Protein AF-A0A7S4ER60-F1 (afdb_monomer)

Mean predicted aligned error: 16.84 Å

Organism: Chrysotila carterae (NCBI:txid13221)

Radius of gyration: 28.8 Å; Cα contacts (8 Å, |Δi|>4): 332; chains: 1; bounding box: 56×39×80 Å

Structure (mmCIF, N/CA/C/O backbone):
data_AF-A0A7S4ER60-F1
#
_entry.id   AF-A0A7S4ER60-F1
#
loop_
_atom_site.group_PDB
_atom_site.id
_atom_site.type_symbol
_atom_site.label_atom_id
_atom_site.label_alt_id
_atom_site.label_comp_id
_atom_site.label_asym_id
_atom_site.label_entity_id
_atom_site.label_seq_id
_atom_site.pdbx_PDB_ins_code
_atom_site.Cartn_x
_atom_site.Cartn_y
_atom_site.Cartn_z
_atom_site.occupancy
_atom_site.B_iso_or_equiv
_atom_site.auth_seq_id
_atom_site.auth_comp_id
_atom_site.auth_asym_id
_atom_site.auth_atom_id
_atom_site.pdbx_PDB_model_num
ATOM 1 N N . GLY A 1 1 ? -13.754 -20.099 -3.194 1.00 46.59 1 GLY A N 1
ATOM 2 C CA . GLY A 1 1 ? -13.090 -18.801 -3.415 1.00 46.59 1 GLY A CA 1
ATOM 3 C C . GLY A 1 1 ? -12.377 -18.837 -4.746 1.00 46.59 1 GLY A C 1
ATOM 4 O O . GLY A 1 1 ? -11.818 -19.873 -5.081 1.00 46.59 1 GLY A O 1
ATOM 5 N N . SER A 1 2 ? -12.439 -17.761 -5.523 1.00 65.38 2 SER A N 1
ATOM 6 C CA . SER A 1 2 ? -11.688 -17.634 -6.775 1.00 65.38 2 SER A CA 1
ATOM 7 C C . SER A 1 2 ? -10.196 -17.469 -6.481 1.00 65.38 2 SER A C 1
ATOM 9 O O . SER A 1 2 ? -9.811 -16.595 -5.708 1.00 65.38 2 SER A O 1
ATOM 11 N N . THR A 1 3 ? -9.353 -18.302 -7.087 1.00 85.19 3 THR A N 1
ATOM 12 C CA . THR A 1 3 ? -7.891 -18.206 -6.970 1.00 85.19 3 THR A CA 1
ATOM 13 C C . THR A 1 3 ? -7.343 -17.310 -8.077 1.00 85.19 3 THR A C 1
ATOM 15 O O . THR A 1 3 ? -7.563 -17.594 -9.254 1.00 85.19 3 THR A O 1
ATOM 18 N N . LEU A 1 4 ? -6.600 -16.261 -7.714 1.00 82.06 4 LEU A N 1
ATOM 19 C CA . LEU A 1 4 ? -5.825 -15.465 -8.668 1.00 82.06 4 LEU A CA 1
ATOM 20 C C . LEU A 1 4 ? -4.500 -16.171 -8.972 1.00 82.06 4 LEU A C 1
ATOM 22 O O . LEU A 1 4 ? -3.842 -16.681 -8.066 1.00 82.06 4 LEU A O 1
ATOM 26 N N . LYS A 1 5 ? -4.113 -16.208 -10.248 1.00 84.62 5 LYS A N 1
ATOM 27 C CA . LYS A 1 5 ? -2.852 -16.797 -10.712 1.00 84.62 5 LYS A CA 1
ATOM 28 C C . LYS A 1 5 ? -2.143 -15.799 -11.618 1.00 84.62 5 LYS A C 1
ATOM 30 O O . LYS A 1 5 ? -2.772 -15.253 -12.521 1.00 84.62 5 LYS A O 1
ATOM 35 N N . LEU A 1 6 ? -0.850 -15.587 -11.385 1.00 84.69 6 LEU A N 1
ATOM 36 C CA . LEU A 1 6 ? 0.006 -14.860 -12.318 1.00 84.69 6 LEU A CA 1
ATOM 37 C C . LEU A 1 6 ? 0.320 -15.767 -13.515 1.00 84.69 6 LEU A C 1
ATOM 39 O O . LEU A 1 6 ? 0.552 -16.965 -13.340 1.00 84.69 6 LEU A O 1
ATOM 43 N N . VAL A 1 7 ? 0.294 -15.205 -14.719 1.00 90.81 7 VAL A N 1
ATOM 44 C CA . VAL A 1 7 ? 0.511 -15.910 -15.990 1.00 90.81 7 VAL A CA 1
ATOM 45 C C . VAL A 1 7 ? 1.483 -15.116 -16.864 1.00 90.81 7 VAL A C 1
ATOM 47 O O . VAL A 1 7 ? 1.888 -14.023 -16.484 1.00 90.81 7 VAL A O 1
ATOM 50 N N . ASP A 1 8 ? 1.824 -15.666 -18.032 1.00 87.44 8 ASP A N 1
ATOM 51 C CA . ASP A 1 8 ? 2.688 -15.033 -19.039 1.00 87.44 8 ASP A CA 1
ATOM 52 C C . ASP A 1 8 ? 4.123 -14.743 -18.559 1.00 87.44 8 ASP A C 1
ATOM 54 O O . ASP A 1 8 ? 4.594 -13.613 -18.470 1.00 87.44 8 ASP A O 1
ATOM 58 N N . PHE A 1 9 ? 4.856 -15.816 -18.258 1.00 90.69 9 PHE A N 1
ATOM 59 C CA . PHE A 1 9 ? 6.263 -15.751 -17.846 1.00 90.69 9 PHE A CA 1
ATOM 60 C C . PHE A 1 9 ? 7.244 -15.701 -19.034 1.00 90.69 9 PHE A C 1
ATOM 62 O O . PHE A 1 9 ? 8.437 -15.935 -18.846 1.00 90.69 9 PHE A O 1
ATOM 69 N N . GLY A 1 10 ? 6.777 -15.415 -20.258 1.00 90.94 10 GLY A N 1
ATOM 70 C CA . GLY A 1 10 ? 7.600 -15.462 -21.476 1.00 90.94 10 GLY A CA 1
ATOM 71 C C . GLY A 1 10 ? 8.769 -14.471 -21.485 1.00 90.94 10 GLY A C 1
ATOM 72 O O . GLY A 1 10 ? 9.786 -14.718 -22.130 1.00 90.94 10 GLY A O 1
ATOM 73 N N . SER A 1 11 ? 8.654 -13.377 -20.729 1.00 89.75 11 SER A N 1
ATOM 74 C CA . SER A 1 11 ? 9.700 -12.364 -20.559 1.00 89.75 11 SER A CA 1
ATOM 75 C C . SER A 1 11 ? 10.411 -12.417 -19.204 1.00 89.75 11 SER A C 1
ATOM 77 O O . SER A 1 11 ? 11.196 -11.517 -18.902 1.00 89.75 11 SER A O 1
ATOM 79 N N . ALA A 1 12 ? 10.141 -13.428 -18.373 1.00 91.44 12 ALA A N 1
ATOM 80 C CA . ALA A 1 12 ? 10.723 -13.521 -17.040 1.00 91.44 12 ALA A CA 1
ATOM 81 C C . ALA A 1 12 ? 12.251 -13.677 -17.105 1.00 91.44 12 ALA A C 1
ATOM 83 O O . ALA A 1 12 ? 12.792 -14.400 -17.942 1.00 91.44 12 ALA A O 1
ATOM 84 N N . GLN A 1 13 ? 12.951 -13.008 -16.192 1.00 93.31 13 GLN A N 1
ATOM 85 C CA . GLN A 1 13 ? 14.409 -13.044 -16.090 1.00 93.31 13 GLN A CA 1
ATOM 86 C C . GLN A 1 13 ? 14.833 -13.378 -14.660 1.00 93.31 13 GLN A C 1
ATOM 88 O O . GLN A 1 13 ? 14.114 -13.108 -13.698 1.00 93.31 13 GLN A O 1
ATOM 93 N N . ARG A 1 14 ? 16.028 -13.958 -14.504 1.00 94.38 14 ARG A N 1
ATOM 94 C CA . ARG A 1 14 ? 16.617 -14.178 -13.175 1.00 94.38 14 ARG A CA 1
ATOM 95 C C . ARG A 1 14 ? 17.064 -12.846 -12.573 1.00 94.38 14 ARG A C 1
ATOM 97 O O . ARG A 1 14 ? 17.669 -12.028 -13.256 1.00 94.38 14 ARG A O 1
ATOM 104 N N . VAL A 1 15 ? 16.831 -12.648 -11.279 1.00 94.56 15 VAL A N 1
ATOM 105 C CA . VAL A 1 15 ? 17.356 -11.478 -10.557 1.00 94.56 15 VAL A CA 1
ATOM 106 C C . VAL A 1 15 ? 18.887 -11.448 -10.646 1.00 94.56 15 VAL A C 1
ATOM 108 O O . VAL A 1 15 ? 19.539 -12.487 -10.547 1.00 94.56 15 VAL A O 1
ATOM 111 N N . GLY A 1 16 ? 19.454 -10.257 -10.841 1.00 94.19 16 GLY A N 1
ATOM 112 C CA . GLY A 1 16 ? 20.898 -10.029 -10.915 1.00 94.19 16 GLY A CA 1
ATOM 113 C C . GLY A 1 16 ? 21.518 -10.223 -12.300 1.00 94.19 16 GLY A C 1
ATOM 114 O O . GLY A 1 16 ? 22.665 -9.829 -12.493 1.00 94.19 16 GLY A O 1
ATOM 115 N N . VAL A 1 17 ? 20.789 -10.772 -13.279 1.00 95.00 17 VAL A N 1
ATOM 116 C CA . VAL A 1 17 ? 21.293 -10.858 -14.659 1.00 95.00 17 VAL A CA 1
ATOM 117 C C . VAL A 1 17 ? 21.147 -9.519 -15.369 1.00 95.00 17 VAL A C 1
ATOM 119 O O . VAL A 1 17 ? 20.216 -8.761 -15.096 1.00 95.00 17 VAL A O 1
ATOM 122 N N . THR A 1 18 ? 22.045 -9.235 -16.304 1.00 93.88 18 THR A N 1
ATOM 123 C CA . THR A 1 18 ? 21.949 -8.048 -17.155 1.00 93.88 18 THR A CA 1
ATOM 124 C C . THR A 1 18 ? 21.165 -8.400 -18.416 1.00 93.88 18 THR A C 1
ATOM 126 O O . THR A 1 18 ? 21.570 -9.292 -19.157 1.00 93.88 18 THR A O 1
ATOM 129 N N . ALA A 1 19 ? 20.047 -7.721 -18.670 1.00 90.31 19 ALA A N 1
ATOM 130 C CA . ALA A 1 19 ? 19.207 -7.964 -19.845 1.00 90.31 19 ALA A CA 1
ATOM 131 C C . ALA A 1 19 ? 18.472 -6.688 -20.288 1.00 90.31 19 ALA A C 1
ATOM 133 O O . ALA A 1 19 ? 18.455 -5.687 -19.569 1.00 90.31 19 ALA A O 1
ATOM 134 N N . THR A 1 20 ? 17.845 -6.733 -21.464 1.00 87.00 20 THR A N 1
ATOM 135 C CA . THR A 1 20 ? 16.911 -5.698 -21.928 1.00 87.00 20 THR A CA 1
ATOM 136 C C . THR A 1 20 ? 15.486 -6.177 -21.647 1.00 87.00 20 THR A C 1
ATOM 138 O O . THR A 1 20 ? 15.004 -7.075 -22.337 1.00 87.00 20 THR A O 1
ATOM 141 N N . PRO A 1 21 ? 14.812 -5.647 -20.614 1.00 85.00 21 PRO A N 1
ATOM 142 C CA . PRO A 1 21 ? 13.526 -6.172 -20.180 1.00 85.00 21 PRO A CA 1
ATOM 143 C C . PRO A 1 21 ? 12.420 -5.798 -21.172 1.00 85.00 21 PRO A C 1
ATOM 145 O O . PRO A 1 21 ? 12.233 -4.624 -21.520 1.00 85.00 21 PRO A O 1
ATOM 148 N N . ALA A 1 22 ? 11.647 -6.799 -21.593 1.00 87.62 22 ALA A N 1
ATOM 149 C CA . ALA A 1 22 ? 10.373 -6.545 -22.250 1.00 87.62 22 ALA A CA 1
ATOM 150 C C . ALA A 1 22 ? 9.430 -5.857 -21.256 1.00 87.62 22 ALA A C 1
ATOM 152 O O . ALA A 1 22 ? 9.418 -6.179 -20.068 1.00 87.62 22 ALA A O 1
ATOM 153 N N . HIS A 1 23 ? 8.661 -4.883 -21.731 1.00 91.12 23 HIS A N 1
ATOM 154 C CA . HIS A 1 23 ? 7.777 -4.104 -20.878 1.00 91.12 23 HIS A CA 1
ATOM 155 C C . HIS A 1 23 ? 6.618 -3.528 -21.686 1.00 91.12 23 HIS A C 1
ATOM 157 O O . HIS A 1 23 ? 6.732 -3.257 -22.880 1.00 91.12 23 HIS A O 1
ATOM 163 N N . THR A 1 24 ? 5.511 -3.275 -20.996 1.00 92.50 24 THR A N 1
ATOM 164 C CA . THR A 1 24 ? 4.439 -2.421 -21.508 1.00 92.50 24 THR A CA 1
ATOM 165 C C . THR A 1 24 ? 4.681 -1.003 -21.010 1.00 92.50 24 THR A C 1
ATOM 167 O O . THR A 1 24 ? 4.890 -0.802 -19.814 1.00 92.50 24 THR A O 1
ATOM 170 N N . ARG A 1 25 ? 4.641 -0.010 -21.909 1.00 94.44 25 ARG A N 1
ATOM 171 C CA . ARG A 1 25 ? 5.049 1.377 -21.617 1.00 94.44 25 ARG A CA 1
ATOM 172 C C . ARG A 1 25 ? 4.423 1.943 -20.341 1.00 94.44 25 ARG A C 1
ATOM 174 O O . ARG A 1 25 ? 5.153 2.397 -19.471 1.00 94.44 25 ARG A O 1
ATOM 181 N N . ARG A 1 26 ? 3.099 1.846 -20.184 1.00 94.62 26 ARG A N 1
ATOM 182 C CA . ARG A 1 26 ? 2.377 2.408 -19.026 1.00 94.62 26 ARG A CA 1
ATOM 183 C C . ARG A 1 26 ? 2.703 1.750 -17.678 1.00 94.62 26 ARG A C 1
ATOM 185 O O . ARG A 1 26 ? 2.346 2.303 -16.648 1.00 94.62 26 ARG A O 1
ATOM 192 N N . TYR A 1 27 ? 3.375 0.597 -17.681 1.00 95.31 27 TYR A N 1
ATOM 193 C CA . TYR A 1 27 ? 3.840 -0.100 -16.477 1.00 95.31 27 TYR A CA 1
ATOM 194 C C . TYR A 1 27 ? 5.370 -0.097 -16.345 1.00 95.31 27 TYR A C 1
ATOM 196 O O . TYR A 1 27 ? 5.916 -0.725 -15.441 1.00 95.31 27 TYR A O 1
ATOM 204 N N . CYS A 1 28 ? 6.072 0.601 -17.243 1.00 94.94 28 CYS A N 1
ATOM 205 C CA . CYS A 1 28 ? 7.525 0.699 -17.233 1.00 94.94 28 CYS A CA 1
ATOM 206 C C . CYS A 1 28 ? 8.002 1.397 -15.951 1.00 94.94 28 CYS A C 1
ATOM 208 O O . CYS A 1 28 ? 7.458 2.451 -15.612 1.00 94.94 28 CYS A O 1
ATOM 210 N N . PRO A 1 29 ? 9.013 0.865 -15.244 1.00 94.75 29 PRO A N 1
ATOM 211 C CA . PRO A 1 29 ? 9.576 1.544 -14.089 1.00 94.75 29 PRO A CA 1
ATOM 212 C C . PRO A 1 29 ? 10.460 2.740 -14.496 1.00 94.75 29 PRO A C 1
ATOM 214 O O . PRO A 1 29 ? 11.034 2.725 -15.593 1.00 94.75 29 PRO A O 1
ATOM 217 N N . PRO A 1 30 ? 10.600 3.771 -13.639 1.00 94.38 30 PRO A N 1
ATOM 218 C CA . PRO A 1 30 ? 11.310 5.012 -13.956 1.00 94.38 30 PRO A CA 1
ATOM 219 C C . PRO A 1 30 ? 12.768 4.806 -14.355 1.00 94.38 30 PRO A C 1
ATOM 221 O O . PRO A 1 30 ? 13.243 5.437 -15.292 1.00 94.38 30 PRO A O 1
ATOM 224 N N . GLU A 1 31 ? 13.468 3.883 -13.697 1.00 93.25 31 GLU A N 1
ATOM 225 C CA . GLU A 1 31 ? 14.868 3.563 -13.978 1.00 93.25 31 GLU A CA 1
ATOM 226 C C . GLU A 1 31 ? 15.087 2.983 -15.385 1.00 93.25 31 GLU A C 1
ATOM 228 O O . GLU A 1 31 ? 16.136 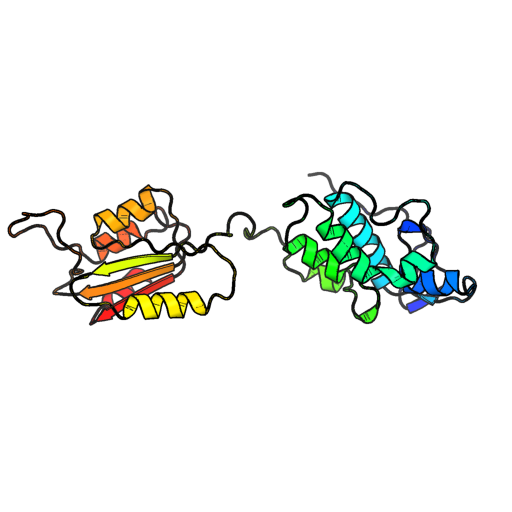3.202 -15.993 1.00 93.25 31 GLU A O 1
ATOM 233 N N . LEU A 1 32 ? 14.092 2.277 -15.930 1.00 93.44 32 LEU A N 1
ATOM 234 C CA . LEU A 1 32 ? 14.109 1.786 -17.307 1.00 93.44 32 LEU A CA 1
ATOM 235 C C . LEU A 1 32 ? 13.649 2.878 -18.277 1.00 93.44 32 LEU A C 1
ATOM 237 O O . LEU A 1 32 ? 14.260 3.069 -19.327 1.00 93.44 32 LEU A O 1
ATOM 241 N N . ALA A 1 33 ? 12.606 3.621 -17.904 1.00 93.88 33 ALA A N 1
ATOM 242 C CA . ALA A 1 33 ? 12.066 4.707 -18.709 1.00 93.88 33 ALA A CA 1
ATOM 243 C C . ALA A 1 33 ? 13.113 5.802 -18.965 1.00 93.88 33 ALA A C 1
ATOM 245 O O . ALA A 1 33 ? 13.253 6.250 -20.101 1.00 93.88 33 ALA A O 1
ATOM 246 N N . ALA A 1 34 ? 13.907 6.161 -17.951 1.00 92.38 34 ALA A N 1
ATOM 247 C CA . ALA A 1 34 ? 15.006 7.117 -18.068 1.00 92.38 34 ALA A CA 1
ATOM 248 C C . ALA A 1 34 ? 16.026 6.679 -19.129 1.00 92.38 34 ALA A C 1
ATOM 250 O O . ALA A 1 34 ? 16.344 7.442 -20.038 1.00 92.38 34 ALA A O 1
ATOM 251 N N . ARG A 1 35 ? 16.461 5.412 -19.092 1.00 90.94 35 ARG A N 1
ATOM 252 C CA . ARG A 1 35 ? 17.396 4.866 -20.090 1.00 90.94 35 ARG A CA 1
ATOM 253 C C . ARG A 1 35 ? 16.820 4.893 -21.499 1.00 90.94 35 ARG A C 1
ATOM 255 O O . ARG A 1 35 ? 17.523 5.238 -22.445 1.00 90.94 35 ARG A O 1
ATOM 262 N N . ILE A 1 36 ? 15.548 4.533 -21.657 1.00 91.44 36 ILE A N 1
ATOM 263 C CA . ILE A 1 36 ? 14.889 4.552 -22.967 1.00 91.44 36 ILE A CA 1
ATOM 264 C C . ILE A 1 36 ? 14.777 5.990 -23.487 1.00 91.44 36 ILE A C 1
ATOM 266 O O . ILE A 1 36 ? 15.111 6.239 -24.646 1.00 91.44 36 ILE A O 1
ATOM 270 N N . ALA A 1 37 ? 14.371 6.935 -22.636 1.00 89.62 37 ALA A N 1
ATOM 271 C CA . ALA A 1 37 ? 14.263 8.350 -22.985 1.00 89.62 37 ALA A CA 1
ATOM 272 C C . ALA A 1 37 ? 15.621 8.952 -23.395 1.00 89.62 37 ALA A C 1
ATOM 274 O O . ALA A 1 37 ? 15.700 9.701 -24.366 1.00 89.62 37 ALA A O 1
ATOM 275 N N . GLU A 1 38 ? 16.706 8.545 -22.732 1.00 90.00 38 GLU A N 1
ATOM 276 C CA . GLU A 1 38 ? 18.088 8.912 -23.071 1.00 90.00 38 GLU A CA 1
ATOM 277 C C . GLU A 1 38 ? 18.639 8.190 -24.318 1.00 90.00 38 GLU A C 1
ATOM 279 O O . GLU A 1 38 ? 19.821 8.317 -24.638 1.00 90.00 38 GLU A O 1
ATOM 284 N N . ARG A 1 39 ? 17.804 7.428 -25.043 1.00 82.81 39 ARG A N 1
ATOM 285 C CA . ARG A 1 39 ? 18.181 6.597 -26.205 1.00 82.81 39 ARG A CA 1
ATOM 286 C C . ARG A 1 39 ? 19.220 5.515 -25.889 1.00 82.81 39 ARG A C 1
ATOM 288 O O . ARG A 1 39 ? 19.872 4.990 -26.789 1.00 82.81 39 ARG A O 1
ATOM 295 N N . ARG A 1 40 ? 19.311 5.112 -24.622 1.00 78.94 40 ARG A N 1
ATOM 296 C CA . ARG A 1 40 ? 20.122 3.992 -24.118 1.00 78.94 40 ARG A CA 1
ATOM 297 C C . ARG A 1 40 ? 19.299 2.709 -23.986 1.00 78.94 40 ARG A C 1
ATOM 299 O O . ARG A 1 40 ? 19.608 1.843 -23.178 1.00 78.94 40 ARG A O 1
ATOM 306 N N . SER A 1 41 ? 18.241 2.560 -24.786 1.00 72.31 41 SER A N 1
ATOM 307 C CA . SER A 1 41 ? 17.336 1.398 -24.752 1.00 72.31 41 SER A CA 1
ATOM 308 C C . SER A 1 41 ? 18.025 0.062 -25.060 1.00 72.31 41 SER A C 1
ATOM 310 O O . SER A 1 41 ? 17.519 -0.991 -24.682 1.00 72.31 41 SER A O 1
ATOM 312 N N . HIS A 1 42 ? 19.175 0.102 -25.735 1.00 73.31 42 HIS A N 1
ATOM 313 C CA . HIS A 1 42 ? 19.994 -1.068 -26.048 1.00 73.31 42 HIS A CA 1
ATOM 314 C C . HIS A 1 42 ? 20.957 -1.445 -24.914 1.00 73.31 42 HIS A C 1
ATOM 316 O O . HIS A 1 42 ? 21.537 -2.527 -24.957 1.00 73.31 42 HIS A O 1
ATOM 322 N N . GLU A 1 43 ? 21.149 -0.576 -23.915 1.00 81.88 43 GLU A N 1
ATOM 323 C CA . GLU A 1 43 ? 22.045 -0.852 -22.798 1.00 81.88 43 GLU A CA 1
ATOM 324 C C . GLU A 1 43 ? 21.354 -1.768 -21.785 1.00 81.88 43 GLU A C 1
ATOM 326 O O . GLU A 1 43 ? 20.370 -1.365 -21.148 1.00 81.88 43 GLU A O 1
ATOM 331 N N . PRO A 1 44 ? 21.867 -2.991 -21.590 1.00 83.19 44 PRO A N 1
ATOM 332 C CA . PRO A 1 44 ? 21.236 -3.933 -20.691 1.00 83.19 44 PRO A CA 1
ATOM 333 C C . PRO A 1 44 ? 21.309 -3.406 -19.244 1.00 83.19 44 PRO A C 1
ATOM 335 O O . PRO A 1 44 ? 22.264 -2.741 -18.824 1.00 83.19 44 PRO A O 1
ATOM 338 N N . ILE A 1 45 ? 20.255 -3.662 -18.472 1.00 90.88 45 ILE A N 1
ATOM 339 C CA . ILE A 1 45 ? 20.128 -3.268 -17.064 1.00 90.88 45 ILE A CA 1
ATOM 340 C C . ILE A 1 45 ? 20.159 -4.514 -16.186 1.00 90.88 45 ILE A C 1
ATOM 342 O O . ILE A 1 45 ? 19.737 -5.590 -16.604 1.00 90.88 45 ILE A O 1
ATOM 346 N N . VAL A 1 46 ? 20.680 -4.378 -14.969 1.00 94.31 46 VAL A N 1
ATOM 347 C CA . VAL A 1 46 ? 20.633 -5.456 -13.979 1.00 94.31 46 VAL A CA 1
ATOM 348 C C . VAL A 1 46 ? 19.183 -5.642 -13.542 1.00 94.31 46 VAL A C 1
ATOM 350 O O . VAL A 1 46 ? 18.551 -4.693 -13.081 1.00 94.31 46 VAL A O 1
ATOM 353 N N . MET A 1 47 ? 18.660 -6.856 -13.688 1.00 93.81 47 MET A N 1
ATOM 354 C CA . MET A 1 47 ? 17.302 -7.215 -13.287 1.00 93.81 47 MET A CA 1
ATOM 355 C C . MET A 1 47 ? 17.166 -7.165 -11.765 1.00 93.81 47 MET A C 1
ATOM 357 O O . MET A 1 47 ? 17.944 -7.797 -11.043 1.00 93.81 47 MET A O 1
ATOM 361 N N . ARG A 1 48 ? 16.160 -6.439 -11.268 1.00 94.31 48 ARG A N 1
ATOM 362 C CA . ARG A 1 48 ? 15.888 -6.280 -9.833 1.00 94.31 48 ARG A CA 1
ATOM 363 C C . ARG A 1 48 ? 14.407 -6.545 -9.543 1.00 94.31 48 ARG A C 1
ATOM 365 O O . ARG A 1 48 ? 13.572 -6.150 -10.355 1.00 94.31 48 ARG A O 1
ATOM 372 N N . PRO A 1 49 ? 14.050 -7.122 -8.381 1.00 94.56 49 PRO A N 1
ATOM 373 C CA . PRO A 1 49 ? 12.649 -7.378 -8.023 1.00 94.56 49 PRO A CA 1
ATOM 374 C C . PRO A 1 49 ? 11.798 -6.099 -7.951 1.00 94.56 49 PRO A C 1
ATOM 376 O O . PRO A 1 49 ? 10.579 -6.144 -8.077 1.00 94.56 49 PRO A O 1
ATOM 379 N N . GLN A 1 50 ? 12.428 -4.935 -7.776 1.00 95.50 50 GLN A N 1
ATOM 380 C CA . GLN A 1 50 ? 11.741 -3.649 -7.720 1.00 95.50 50 GLN A CA 1
ATOM 381 C C . GLN A 1 50 ? 11.063 -3.249 -9.039 1.00 95.50 50 GLN A C 1
ATOM 383 O O . GLN A 1 50 ? 10.151 -2.420 -9.001 1.00 95.50 50 GLN A O 1
ATOM 388 N N . PHE A 1 51 ? 11.450 -3.831 -10.179 1.00 94.56 51 PHE A N 1
ATOM 389 C CA . PHE A 1 51 ? 10.741 -3.639 -11.450 1.00 94.56 51 PHE A CA 1
ATOM 390 C C . PHE A 1 51 ? 9.294 -4.132 -11.329 1.00 94.56 51 PHE A C 1
ATOM 392 O O . PHE A 1 51 ? 8.355 -3.397 -11.637 1.00 94.56 51 PHE A O 1
ATOM 399 N N . ASP A 1 52 ? 9.118 -5.335 -10.782 1.00 94.44 52 ASP A N 1
ATOM 400 C CA . ASP A 1 52 ? 7.805 -5.954 -10.611 1.00 94.44 52 ASP A CA 1
ATOM 401 C C . ASP A 1 52 ? 6.988 -5.242 -9.532 1.00 94.44 52 ASP A C 1
ATOM 403 O O . ASP A 1 52 ? 5.796 -5.003 -9.721 1.00 94.44 52 ASP A O 1
ATOM 407 N N . SER A 1 53 ? 7.620 -4.816 -8.429 1.00 95.06 53 SER A N 1
ATOM 408 C CA . SER A 1 53 ? 6.942 -4.023 -7.392 1.00 95.06 53 SER A CA 1
ATOM 409 C C . SER A 1 53 ? 6.333 -2.735 -7.942 1.00 95.06 53 SER A C 1
ATOM 411 O O . SER A 1 53 ? 5.245 -2.342 -7.525 1.00 95.06 53 SER A O 1
ATOM 413 N N . TRP A 1 54 ? 7.020 -2.074 -8.876 1.00 95.69 54 TRP A N 1
ATOM 414 C CA . TRP A 1 54 ? 6.500 -0.877 -9.527 1.00 95.69 54 TRP A CA 1
ATOM 415 C C . TRP A 1 54 ? 5.271 -1.193 -10.376 1.00 95.69 54 TRP A C 1
ATOM 417 O O . TRP A 1 54 ? 4.212 -0.600 -10.166 1.00 95.69 54 TRP A O 1
ATOM 427 N N . ALA A 1 55 ? 5.393 -2.155 -11.294 1.00 95.44 55 ALA A N 1
ATOM 428 C CA . ALA A 1 55 ? 4.300 -2.544 -12.180 1.00 95.44 55 ALA A CA 1
ATOM 429 C C . ALA A 1 55 ? 3.072 -3.015 -11.381 1.00 95.44 55 ALA A C 1
ATOM 431 O O . ALA A 1 55 ? 1.951 -2.577 -11.645 1.00 95.44 55 ALA A O 1
ATOM 432 N N . ALA A 1 56 ? 3.287 -3.821 -10.338 1.00 94.94 56 ALA A N 1
ATOM 433 C CA . ALA A 1 56 ? 2.242 -4.244 -9.416 1.00 94.94 56 ALA A CA 1
ATOM 434 C C . ALA A 1 56 ? 1.607 -3.058 -8.674 1.00 94.94 56 ALA A C 1
ATOM 436 O O . ALA A 1 56 ? 0.393 -3.029 -8.506 1.00 94.94 56 ALA A O 1
ATOM 437 N N . GLY A 1 57 ? 2.390 -2.055 -8.265 1.00 94.44 57 GLY A N 1
ATOM 438 C CA . GLY A 1 57 ? 1.871 -0.847 -7.620 1.00 94.44 57 GLY A CA 1
ATOM 439 C C . GLY A 1 57 ? 0.922 -0.066 -8.527 1.00 94.44 57 GLY A C 1
ATOM 440 O O . GLY A 1 57 ? -0.146 0.357 -8.087 1.00 94.44 57 GLY A O 1
ATOM 441 N N . LEU A 1 58 ? 1.276 0.071 -9.806 1.00 95.38 58 LEU A N 1
ATOM 442 C CA . LEU A 1 58 ? 0.423 0.716 -10.805 1.00 95.38 58 LEU A CA 1
ATOM 443 C C . LEU A 1 58 ? -0.859 -0.085 -11.082 1.00 95.38 58 LEU A C 1
ATOM 445 O O . LEU A 1 58 ? -1.921 0.517 -11.215 1.00 95.38 58 LEU A O 1
ATOM 449 N N . LEU A 1 59 ? -0.786 -1.421 -11.098 1.00 94.12 59 LEU A N 1
ATOM 450 C CA . LEU A 1 59 ? -1.967 -2.289 -11.203 1.00 94.12 59 LEU A CA 1
ATOM 451 C C . LEU A 1 59 ? -2.879 -2.170 -9.977 1.00 94.12 59 LEU A C 1
ATOM 453 O O . LEU A 1 59 ? -4.091 -2.057 -10.122 1.00 94.12 59 LEU A O 1
ATOM 457 N N . VAL A 1 60 ? -2.316 -2.154 -8.765 1.00 92.62 60 VAL A N 1
ATOM 458 C CA . VAL A 1 60 ? -3.091 -1.947 -7.531 1.00 92.62 60 VAL A CA 1
ATOM 459 C C . VAL A 1 60 ? -3.764 -0.578 -7.550 1.00 92.62 60 VAL A C 1
ATOM 461 O O . VAL A 1 60 ? -4.939 -0.481 -7.205 1.00 92.62 60 VAL A O 1
ATOM 464 N N . TYR A 1 61 ? -3.067 0.473 -7.991 1.00 94.12 61 TYR A N 1
ATOM 465 C CA . TYR A 1 61 ? -3.693 1.781 -8.181 1.00 94.12 61 TYR A CA 1
ATOM 466 C C . TYR A 1 61 ? -4.860 1.694 -9.166 1.00 94.12 61 TYR A C 1
ATOM 468 O O . TYR A 1 61 ? -5.939 2.180 -8.855 1.00 94.12 61 TYR A O 1
ATOM 476 N N . GLU A 1 62 ? -4.667 1.057 -10.321 1.00 94.38 62 GLU A N 1
ATOM 477 C CA . GLU A 1 62 ? -5.693 0.934 -11.359 1.00 94.38 62 GLU A CA 1
ATOM 478 C C . GLU A 1 62 ? -6.942 0.196 -10.866 1.00 94.38 62 GLU A C 1
ATOM 480 O O . GLU A 1 62 ? -8.059 0.651 -11.111 1.00 94.38 62 GLU A O 1
ATOM 485 N N . LEU A 1 63 ? -6.760 -0.875 -10.089 1.00 90.75 63 LEU A N 1
ATOM 486 C CA . LEU A 1 63 ? -7.852 -1.610 -9.449 1.00 90.75 63 LEU A CA 1
ATOM 487 C C . LEU A 1 63 ? -8.624 -0.755 -8.436 1.00 90.75 63 LEU A C 1
ATOM 489 O O . LEU A 1 63 ? -9.846 -0.848 -8.368 1.00 90.75 63 LEU A O 1
ATOM 493 N N . LEU A 1 64 ? -7.926 0.066 -7.646 1.00 88.75 64 LEU A N 1
ATOM 494 C CA . LEU A 1 64 ? -8.541 0.895 -6.605 1.00 88.75 64 LEU A CA 1
ATOM 495 C C . LEU A 1 64 ? -9.186 2.172 -7.162 1.00 88.75 64 LEU A C 1
ATOM 497 O O . LEU A 1 64 ? -10.229 2.604 -6.684 1.00 88.75 64 LEU A O 1
ATOM 501 N N . ALA A 1 65 ? -8.557 2.791 -8.157 1.00 90.50 65 ALA A N 1
ATOM 502 C CA . ALA A 1 65 ? -8.994 4.045 -8.757 1.00 90.50 65 ALA A CA 1
ATOM 503 C C . ALA A 1 65 ? -9.983 3.847 -9.918 1.00 90.50 65 ALA A C 1
ATOM 505 O O . ALA A 1 65 ? -10.578 4.821 -10.376 1.00 90.50 65 ALA A O 1
ATOM 506 N N . GLY A 1 66 ? -10.111 2.623 -10.441 1.00 91.31 66 GLY A N 1
ATOM 507 C CA . GLY A 1 66 ? -10.927 2.308 -11.617 1.00 91.31 66 GLY A CA 1
ATOM 508 C C . GLY A 1 66 ? -10.382 2.876 -12.934 1.00 91.31 66 GLY A C 1
ATOM 509 O O . GLY A 1 66 ? -11.094 2.893 -13.936 1.00 91.31 66 GLY A O 1
ATOM 510 N N . ARG A 1 67 ? -9.140 3.380 -12.944 1.00 91.62 67 ARG A N 1
ATOM 511 C CA . ARG A 1 67 ? -8.474 3.976 -14.113 1.00 91.62 67 ARG A CA 1
ATOM 512 C C . ARG A 1 67 ? -6.955 3.797 -14.031 1.00 91.62 67 ARG A C 1
ATOM 514 O O . ARG A 1 67 ? -6.415 3.828 -12.924 1.00 91.62 67 ARG A O 1
ATOM 521 N N . PRO A 1 68 ? -6.245 3.662 -15.164 1.00 93.56 68 PRO A N 1
ATOM 522 C CA . PRO A 1 68 ? -4.801 3.464 -15.150 1.00 93.56 68 PRO A CA 1
ATOM 523 C C . PRO A 1 68 ? -4.072 4.697 -14.604 1.00 93.56 68 PRO A C 1
ATOM 525 O O . PRO A 1 68 ? -4.494 5.836 -14.813 1.00 93.56 68 PRO A O 1
ATOM 528 N N . PHE A 1 69 ? -2.950 4.472 -13.913 1.00 93.38 69 PHE A N 1
ATOM 529 C CA . PHE A 1 69 ? -2.127 5.555 -13.359 1.00 93.38 69 PHE A CA 1
ATOM 530 C C . PHE A 1 69 ? -1.523 6.438 -14.462 1.00 93.38 69 PHE A C 1
ATOM 532 O O . PHE A 1 69 ? -1.550 7.670 -14.380 1.00 93.38 69 PHE A O 1
ATOM 539 N N . PHE A 1 70 ? -1.011 5.790 -15.512 1.00 93.31 70 PHE A N 1
ATOM 540 C CA . PHE A 1 70 ? -0.542 6.422 -16.739 1.00 93.31 70 PHE A CA 1
ATOM 541 C C . PHE A 1 70 ? -1.454 6.042 -17.908 1.00 93.31 70 PHE A C 1
ATOM 543 O O . PHE A 1 70 ? -1.816 4.876 -18.066 1.00 93.31 70 PHE A O 1
ATOM 550 N N . GLY A 1 71 ? -1.801 7.025 -18.740 1.00 91.50 71 GLY A N 1
ATOM 551 C CA . GLY A 1 71 ? -2.558 6.790 -19.970 1.00 91.50 71 GLY A CA 1
ATOM 552 C C . GLY A 1 71 ? -1.741 6.049 -21.032 1.00 91.50 71 GLY A C 1
ATOM 553 O O . GLY A 1 71 ? -0.527 5.897 -20.915 1.00 91.50 71 GLY A O 1
ATOM 554 N N . GLU A 1 72 ? -2.403 5.609 -22.102 1.00 90.25 72 GLU A N 1
ATOM 555 C CA . GLU A 1 72 ? -1.751 4.874 -23.200 1.00 90.25 72 GLU A CA 1
ATOM 556 C C . GLU A 1 72 ? -0.701 5.706 -23.946 1.00 90.25 72 GLU A C 1
ATOM 558 O O . GLU A 1 72 ? 0.294 5.167 -24.426 1.00 90.25 72 GLU A O 1
ATOM 563 N N . SER A 1 73 ? -0.893 7.025 -23.990 1.00 92.31 73 SER A N 1
ATOM 564 C CA . SER A 1 73 ? 0.000 7.983 -24.642 1.00 92.31 73 SER A CA 1
ATOM 565 C C . SER A 1 73 ? 1.075 8.553 -23.710 1.00 92.31 73 SER A C 1
ATOM 567 O O . SER A 1 73 ? 1.621 9.611 -24.006 1.00 92.31 73 SER A O 1
ATOM 569 N N . VAL A 1 74 ? 1.328 7.933 -22.551 1.00 93.69 74 VAL A N 1
ATOM 570 C CA . VAL A 1 74 ? 2.384 8.404 -21.644 1.00 93.69 74 VAL A CA 1
ATOM 571 C C . VAL A 1 74 ? 3.747 8.307 -22.329 1.00 93.69 74 VAL A C 1
ATOM 573 O O . VAL A 1 74 ? 4.052 7.299 -22.973 1.00 93.69 74 VAL A O 1
ATOM 576 N N . GLU A 1 75 ? 4.585 9.326 -22.162 1.00 94.06 75 GLU A N 1
ATOM 577 C CA . GLU A 1 75 ? 5.958 9.304 -22.655 1.00 94.06 75 GLU A CA 1
ATOM 578 C C . GLU A 1 75 ? 6.921 8.773 -21.587 1.00 94.06 75 GLU A C 1
ATOM 580 O O . GLU A 1 75 ? 6.717 8.937 -20.382 1.00 94.06 75 GLU A O 1
ATOM 585 N N . TYR A 1 76 ? 8.019 8.141 -22.014 1.00 93.81 76 TYR A N 1
ATOM 586 C CA . TYR A 1 76 ? 9.019 7.603 -21.079 1.00 93.81 76 TYR A CA 1
ATOM 587 C C . TYR A 1 76 ? 9.633 8.689 -20.185 1.00 93.81 76 TYR A C 1
ATOM 589 O O . TYR A 1 76 ? 9.953 8.426 -19.028 1.00 93.81 76 TYR A O 1
ATOM 597 N N . TRP A 1 77 ? 9.757 9.915 -20.696 1.00 92.06 77 TRP A N 1
ATOM 598 C CA . TRP A 1 77 ? 10.247 11.049 -19.916 1.00 92.06 77 TRP A CA 1
ATOM 599 C C . TRP A 1 77 ? 9.317 11.411 -18.748 1.00 92.06 77 TRP A C 1
ATOM 601 O O . TRP A 1 77 ? 9.784 11.710 -17.646 1.00 92.06 77 TRP A O 1
ATOM 611 N N . ASP A 1 78 ? 8.002 11.314 -18.954 1.00 91.38 78 ASP A N 1
ATOM 612 C CA . ASP A 1 78 ? 7.021 11.586 -17.904 1.00 91.38 78 ASP A CA 1
ATOM 613 C C . ASP A 1 78 ? 7.114 10.529 -16.802 1.00 91.38 78 ASP A C 1
ATOM 615 O O . ASP A 1 78 ? 7.134 10.858 -15.615 1.00 91.38 78 ASP A O 1
ATOM 619 N N . ILE A 1 79 ? 7.258 9.256 -17.180 1.00 93.19 79 ILE A N 1
ATOM 620 C CA . ILE A 1 79 ? 7.457 8.153 -16.230 1.00 93.19 79 ILE A CA 1
ATOM 621 C C . ILE A 1 79 ? 8.754 8.355 -15.431 1.00 93.19 79 ILE A C 1
ATOM 623 O O . ILE A 1 79 ? 8.769 8.165 -14.213 1.00 93.19 79 ILE A O 1
ATOM 627 N N . ALA A 1 80 ? 9.834 8.763 -16.102 1.00 92.06 80 ALA A N 1
ATOM 628 C CA . ALA A 1 80 ? 11.159 8.919 -15.508 1.00 92.06 80 ALA A CA 1
ATOM 629 C C . ALA A 1 80 ? 11.258 10.060 -14.484 1.00 92.06 80 ALA A C 1
ATOM 631 O O . ALA A 1 80 ? 12.142 10.024 -13.632 1.00 92.06 80 ALA A O 1
ATOM 632 N N . THR A 1 81 ? 10.386 11.071 -14.551 1.00 86.75 81 THR A N 1
ATOM 633 C CA . THR A 1 81 ? 10.514 12.283 -13.722 1.00 86.75 81 THR A CA 1
ATOM 634 C C . THR A 1 81 ? 9.383 12.489 -12.709 1.00 86.75 81 THR A C 1
ATOM 636 O O . THR A 1 81 ? 9.582 13.202 -11.726 1.00 86.75 81 THR A O 1
ATOM 639 N N . SER A 1 82 ? 8.207 11.875 -12.893 1.00 73.50 82 SER A N 1
ATOM 640 C CA . SER A 1 82 ? 6.995 12.317 -12.179 1.00 73.50 82 SER A CA 1
ATOM 641 C C . SER A 1 82 ? 6.466 11.396 -11.074 1.00 73.50 82 SER A C 1
ATOM 643 O O . SER A 1 82 ? 5.549 11.793 -10.369 1.00 73.50 82 SER A O 1
ATOM 645 N N . ALA A 1 83 ? 7.025 10.205 -10.858 1.00 65.38 83 ALA A N 1
ATOM 646 C CA . ALA A 1 83 ? 6.430 9.156 -10.012 1.00 65.38 83 ALA A CA 1
ATOM 647 C C . ALA A 1 83 ? 5.868 9.600 -8.637 1.00 65.38 83 ALA A C 1
ATOM 649 O O . ALA A 1 83 ? 4.675 9.437 -8.367 1.00 65.38 83 ALA A O 1
ATOM 650 N N . ASP A 1 84 ? 6.712 10.153 -7.757 1.00 68.19 84 ASP A N 1
ATOM 651 C CA . ASP A 1 84 ? 6.348 10.420 -6.355 1.00 68.19 84 ASP A CA 1
ATOM 652 C C . ASP A 1 84 ? 5.389 11.622 -6.226 1.00 68.19 84 ASP A C 1
ATOM 654 O O . ASP A 1 84 ? 4.432 11.585 -5.443 1.00 68.19 84 ASP A O 1
ATOM 658 N N . THR A 1 85 ? 5.613 12.683 -7.008 1.00 76.12 85 THR A N 1
ATOM 659 C CA . THR A 1 85 ? 4.751 13.877 -7.035 1.00 76.12 85 THR A CA 1
ATOM 660 C C . THR A 1 85 ? 3.427 13.587 -7.736 1.00 76.12 85 THR A C 1
ATOM 662 O O . THR A 1 85 ? 2.373 13.981 -7.228 1.00 76.12 85 THR A O 1
ATOM 665 N N . ALA A 1 86 ? 3.458 12.827 -8.834 1.00 83.06 86 ALA A N 1
ATOM 666 C CA . ALA A 1 86 ? 2.267 12.364 -9.532 1.00 83.06 86 ALA A CA 1
ATOM 667 C C . ALA A 1 86 ? 1.417 11.476 -8.628 1.00 83.06 86 ALA A C 1
ATOM 669 O O . ALA A 1 86 ? 0.207 11.663 -8.597 1.00 83.06 86 ALA A O 1
ATOM 670 N N . LEU A 1 87 ? 2.006 10.578 -7.829 1.00 86.81 87 LEU A N 1
ATOM 671 C CA . LEU A 1 87 ? 1.222 9.746 -6.915 1.00 86.81 87 LEU A CA 1
ATOM 672 C C . LEU A 1 87 ? 0.427 10.595 -5.919 1.00 86.81 87 LEU A C 1
ATOM 674 O O . LEU A 1 87 ? -0.768 10.370 -5.752 1.00 86.81 87 LEU A O 1
ATOM 678 N N . GLN A 1 88 ? 1.048 11.587 -5.272 1.00 86.56 88 GLN A N 1
ATOM 679 C CA . GLN A 1 88 ? 0.310 12.451 -4.340 1.00 86.56 88 GLN A CA 1
ATOM 680 C C . GLN A 1 88 ? -0.794 13.248 -5.045 1.00 86.56 88 GLN A C 1
ATOM 682 O O . GLN A 1 88 ? -1.893 13.356 -4.505 1.00 86.56 88 GLN A O 1
ATOM 687 N N . ALA A 1 89 ? -0.525 13.791 -6.235 1.00 89.25 89 ALA A N 1
ATOM 688 C CA . ALA A 1 89 ? -1.528 14.513 -7.016 1.00 89.25 89 ALA A CA 1
ATOM 689 C C . ALA A 1 89 ? -2.701 13.597 -7.403 1.00 89.25 89 ALA A C 1
ATOM 691 O O . ALA A 1 89 ? -3.857 13.919 -7.142 1.00 89.25 89 ALA A O 1
ATOM 692 N N . ARG A 1 90 ? -2.400 12.401 -7.914 1.00 89.19 90 ARG A N 1
ATOM 693 C CA . ARG A 1 90 ? -3.382 11.392 -8.320 1.00 89.19 90 ARG A CA 1
ATOM 694 C C . ARG A 1 90 ? -4.241 10.897 -7.170 1.00 89.19 90 ARG A C 1
ATOM 696 O O . ARG A 1 90 ? -5.423 10.664 -7.379 1.00 89.19 90 ARG A O 1
ATOM 703 N N . LEU A 1 91 ? -3.674 10.733 -5.975 1.00 88.56 91 LEU A N 1
ATOM 704 C CA . LEU A 1 91 ? -4.446 10.361 -4.789 1.00 88.56 91 LEU A CA 1
ATOM 705 C C . LEU A 1 91 ? -5.398 11.485 -4.352 1.00 88.56 91 LEU A C 1
ATOM 707 O O . LEU A 1 91 ? -6.500 11.188 -3.909 1.00 88.56 91 LEU A O 1
ATOM 711 N N . LYS A 1 92 ? -5.006 12.758 -4.508 1.00 88.69 92 LYS A N 1
ATOM 712 C CA . LYS A 1 92 ? -5.859 13.921 -4.194 1.00 88.69 92 LYS A CA 1
ATOM 713 C C . LYS A 1 92 ? -6.998 14.136 -5.194 1.00 88.69 92 LYS A C 1
ATOM 715 O O . LYS A 1 92 ? -8.005 14.725 -4.829 1.00 88.69 92 LYS A O 1
ATOM 720 N N . GLU A 1 93 ? -6.829 13.700 -6.441 1.00 90.50 93 GLU A N 1
ATOM 721 C CA . GLU A 1 93 ? -7.872 13.771 -7.475 1.00 90.50 93 GLU A CA 1
ATOM 722 C C . GLU A 1 93 ? -9.009 12.763 -7.260 1.00 90.50 93 GLU A C 1
ATOM 724 O O . GLU A 1 93 ? -10.067 12.898 -7.873 1.00 90.50 93 GLU A O 1
ATOM 729 N N . LEU A 1 94 ? -8.791 11.719 -6.456 1.00 86.69 94 LEU A N 1
ATOM 730 C CA . LEU A 1 94 ? -9.808 10.701 -6.218 1.00 86.69 94 LEU A CA 1
ATOM 731 C C . LEU A 1 94 ? -10.856 11.209 -5.218 1.00 86.69 94 LEU A C 1
ATOM 733 O O . LEU A 1 94 ? -10.497 11.910 -4.269 1.00 86.69 94 LEU A O 1
ATOM 737 N N . PRO A 1 95 ? -12.137 10.826 -5.381 1.00 85.75 95 PRO A N 1
ATOM 738 C CA . PRO A 1 95 ? -13.159 11.104 -4.382 1.00 85.75 95 PRO A CA 1
ATOM 739 C C . PRO A 1 95 ? -12.742 10.601 -2.998 1.00 85.75 95 PRO A C 1
ATOM 741 O O . PRO A 1 95 ? -12.100 9.550 -2.870 1.00 85.75 95 PRO A O 1
ATOM 744 N N . GLU A 1 96 ? -13.137 11.330 -1.957 1.00 81.31 96 GLU A N 1
ATOM 745 C CA . GLU A 1 96 ? -12.858 10.943 -0.576 1.00 81.31 96 GLU A CA 1
ATOM 746 C C . GLU A 1 96 ? -13.382 9.525 -0.290 1.00 81.31 96 GLU A C 1
ATOM 748 O O . GLU A 1 96 ? -14.473 9.147 -0.711 1.00 81.31 96 GLU A O 1
ATOM 753 N N . GLY A 1 97 ? -12.573 8.710 0.392 1.00 79.69 97 GLY A N 1
ATOM 754 C CA . GLY A 1 97 ? -12.915 7.322 0.714 1.00 79.69 97 GLY A CA 1
ATOM 755 C C . GLY A 1 97 ? -12.644 6.295 -0.392 1.00 79.69 97 GLY A C 1
ATOM 756 O O . GLY A 1 97 ? -12.699 5.105 -0.099 1.00 79.69 97 GLY A O 1
ATOM 757 N N . THR A 1 98 ? -12.276 6.707 -1.615 1.00 85.19 98 THR A N 1
ATOM 758 C CA . THR A 1 98 ? -11.927 5.765 -2.706 1.00 85.19 98 THR A CA 1
ATOM 759 C C . THR A 1 98 ? -10.732 4.885 -2.339 1.00 85.19 98 THR A C 1
ATOM 761 O O . THR A 1 98 ? -10.723 3.684 -2.590 1.00 85.19 98 THR A O 1
ATOM 764 N N . ILE A 1 99 ? -9.708 5.492 -1.733 1.00 84.75 99 ILE A N 1
ATOM 765 C CA . ILE A 1 99 ? -8.502 4.806 -1.273 1.00 84.75 99 ILE A CA 1
ATOM 766 C C . ILE A 1 99 ? -8.335 5.076 0.216 1.00 84.75 99 ILE A C 1
ATOM 768 O O . ILE A 1 99 ? -8.286 6.220 0.662 1.00 84.75 99 ILE A O 1
ATOM 772 N N . SER A 1 100 ? -8.219 4.001 0.984 1.00 81.62 100 SER A N 1
ATOM 773 C CA . SER A 1 100 ? -7.947 4.043 2.417 1.00 81.62 100 SER A CA 1
ATOM 774 C C . SER A 1 100 ? -6.495 4.420 2.738 1.00 81.62 100 SER A C 1
ATOM 776 O O . SER A 1 100 ? -5.588 4.182 1.939 1.00 81.62 100 SER A O 1
ATOM 778 N N . ASP A 1 101 ? -6.222 4.918 3.949 1.00 77.75 101 ASP A N 1
ATOM 779 C CA . ASP A 1 101 ? -4.845 5.230 4.368 1.00 77.75 101 ASP A CA 1
ATOM 780 C C . ASP A 1 101 ? -3.878 4.032 4.280 1.00 77.75 101 ASP A C 1
ATOM 782 O O . ASP A 1 101 ? -2.742 4.224 3.837 1.00 77.75 101 ASP A O 1
ATOM 786 N N . PRO A 1 102 ? -4.258 2.790 4.662 1.00 79.19 102 PRO A N 1
ATOM 787 C CA . PRO A 1 102 ? -3.406 1.621 4.456 1.00 79.19 102 PRO A CA 1
ATOM 788 C C . PRO A 1 102 ? -3.081 1.368 2.981 1.00 79.19 102 PRO A C 1
ATOM 790 O O . PRO A 1 102 ? -1.914 1.153 2.654 1.00 79.19 102 PRO A O 1
ATOM 793 N N . GLN A 1 103 ? -4.072 1.455 2.090 1.00 84.44 103 GLN A N 1
ATOM 794 C CA . GLN A 1 103 ? -3.863 1.304 0.647 1.00 84.44 103 GLN A CA 1
ATOM 795 C C . GLN A 1 103 ? -2.972 2.425 0.096 1.00 84.44 103 GLN A C 1
ATOM 797 O O . GLN A 1 103 ? -2.041 2.161 -0.662 1.00 84.44 103 GLN A O 1
ATOM 802 N N . ALA A 1 104 ? -3.174 3.669 0.534 1.00 86.56 104 ALA A N 1
ATOM 803 C CA . ALA A 1 104 ? -2.323 4.790 0.151 1.00 86.56 104 ALA A CA 1
ATOM 804 C C . ALA A 1 104 ? -0.874 4.595 0.630 1.00 86.56 104 ALA A C 1
ATOM 806 O O . ALA A 1 104 ? 0.065 4.862 -0.119 1.00 86.56 104 ALA A O 1
ATOM 807 N N . ARG A 1 105 ? -0.659 4.100 1.859 1.00 85.75 105 ARG A N 1
ATOM 808 C CA . ARG A 1 105 ? 0.683 3.756 2.363 1.00 85.75 105 ARG A CA 1
ATOM 809 C C . ARG A 1 105 ? 1.321 2.628 1.559 1.00 85.75 105 ARG A C 1
ATOM 811 O O . ARG A 1 105 ? 2.506 2.722 1.253 1.00 85.75 105 ARG A O 1
ATOM 818 N N . LEU A 1 106 ? 0.549 1.604 1.193 1.00 89.06 106 LEU A N 1
ATOM 819 C CA . LEU A 1 106 ? 1.017 0.518 0.335 1.00 89.06 106 LEU A CA 1
ATOM 820 C C . LEU A 1 106 ? 1.499 1.055 -1.018 1.00 89.06 106 LEU A C 1
ATOM 822 O O . LEU A 1 106 ? 2.646 0.814 -1.395 1.00 89.06 106 LEU A O 1
ATOM 826 N N . LEU A 1 107 ? 0.673 1.856 -1.697 1.00 92.12 107 LEU A N 1
ATOM 827 C CA . LEU A 1 107 ? 1.024 2.478 -2.975 1.00 92.12 107 LEU A CA 1
ATOM 828 C C . LEU A 1 107 ? 2.294 3.333 -2.867 1.00 92.12 107 LEU A C 1
ATOM 830 O O . LEU A 1 107 ? 3.173 3.224 -3.715 1.00 92.12 107 LEU A O 1
ATOM 834 N N . LYS A 1 108 ? 2.459 4.107 -1.784 1.00 91.00 108 LYS A N 1
ATOM 835 C CA . LYS A 1 108 ? 3.681 4.897 -1.523 1.00 91.00 108 LYS A CA 1
ATOM 836 C C . LYS A 1 108 ? 4.940 4.048 -1.309 1.00 91.00 108 LYS A C 1
ATOM 838 O O . LYS A 1 108 ? 6.042 4.585 -1.376 1.00 91.00 108 LYS A O 1
ATOM 843 N N . CYS A 1 109 ? 4.818 2.759 -1.005 1.00 91.25 109 CYS A N 1
ATOM 844 C CA . CYS A 1 109 ? 5.964 1.852 -0.902 1.00 91.25 109 CYS A CA 1
ATOM 845 C C . CYS A 1 109 ? 6.306 1.173 -2.234 1.00 91.25 109 CYS A C 1
ATOM 847 O O . CYS A 1 109 ? 7.461 0.806 -2.443 1.00 91.25 109 CYS A O 1
ATOM 849 N N . MET A 1 110 ? 5.315 1.000 -3.110 1.00 93.88 110 MET A N 1
ATOM 850 C CA . MET A 1 110 ? 5.455 0.333 -4.409 1.00 93.88 110 MET A CA 1
ATOM 851 C C . MET A 1 110 ? 5.821 1.310 -5.532 1.00 93.88 110 MET A C 1
ATOM 853 O O . MET A 1 110 ? 6.614 0.985 -6.407 1.00 93.88 110 MET A O 1
ATOM 857 N N . ILE A 1 111 ? 5.272 2.523 -5.495 1.00 94.19 111 ILE A N 1
ATOM 858 C CA . ILE A 1 111 ? 5.441 3.551 -6.526 1.00 94.19 111 ILE A CA 1
ATOM 859 C C . ILE A 1 111 ? 6.424 4.594 -5.988 1.00 94.19 111 ILE A C 1
ATOM 861 O O . ILE A 1 111 ? 6.044 5.676 -5.545 1.00 94.19 111 ILE A O 1
ATOM 865 N N . ARG A 1 112 ? 7.704 4.205 -5.961 1.00 92.06 112 ARG A N 1
ATOM 866 C CA . ARG A 1 112 ? 8.841 5.070 -5.616 1.00 92.06 112 ARG A CA 1
ATOM 867 C C . ARG A 1 112 ? 9.742 5.266 -6.818 1.00 92.06 112 ARG A C 1
ATOM 869 O O . ARG A 1 112 ? 10.083 4.283 -7.480 1.00 92.06 112 ARG A O 1
ATOM 876 N N . LEU A 1 113 ? 10.159 6.508 -7.055 1.00 90.75 113 LEU A N 1
ATOM 877 C CA . LEU A 1 113 ? 11.064 6.847 -8.153 1.00 90.75 113 LEU A CA 1
ATOM 878 C C . LEU A 1 113 ? 12.411 6.124 -8.029 1.00 90.75 113 LEU A C 1
ATOM 880 O O . LEU A 1 113 ? 12.863 5.482 -8.970 1.00 90.75 113 LEU A O 1
ATOM 884 N N . GLN A 1 114 ? 13.024 6.203 -6.847 1.00 90.75 114 GLN A N 1
ATOM 885 C CA . GLN A 1 114 ? 14.289 5.539 -6.541 1.00 90.75 114 GLN A CA 1
ATOM 886 C C . GLN A 1 114 ? 14.041 4.046 -6.264 1.00 90.75 114 GLN A C 1
ATOM 888 O O . GLN A 1 114 ? 13.316 3.736 -5.311 1.00 90.75 114 GLN A O 1
ATOM 893 N N . PRO A 1 115 ? 14.644 3.117 -7.031 1.00 92.75 115 PRO A N 1
ATOM 894 C CA . PRO A 1 115 ? 14.412 1.683 -6.857 1.00 92.75 115 PRO A CA 1
ATOM 895 C C . PRO A 1 115 ? 14.801 1.192 -5.463 1.00 92.75 115 PRO A C 1
ATOM 897 O O . PRO A 1 115 ? 14.084 0.394 -4.880 1.00 92.75 115 PRO A O 1
ATOM 900 N N . ASP A 1 116 ? 15.882 1.710 -4.879 1.00 92.62 116 ASP A N 1
ATOM 901 C CA . ASP A 1 116 ? 16.372 1.259 -3.565 1.00 92.62 116 ASP A CA 1
ATOM 902 C C . ASP A 1 116 ? 15.434 1.620 -2.404 1.00 92.62 116 ASP A C 1
ATOM 904 O O . ASP A 1 116 ? 15.491 1.009 -1.341 1.00 92.62 116 ASP A O 1
ATOM 908 N N . LEU A 1 117 ? 14.541 2.592 -2.610 1.00 91.38 117 LEU A N 1
ATOM 909 C CA . LEU A 1 117 ? 13.507 2.974 -1.644 1.00 91.38 117 LEU A CA 1
ATOM 910 C C . LEU A 1 117 ? 12.177 2.247 -1.892 1.00 91.38 117 LEU A C 1
ATOM 912 O O . LEU A 1 117 ? 11.226 2.410 -1.123 1.00 91.38 117 LEU A O 1
ATOM 916 N N . ARG A 1 118 ? 12.087 1.478 -2.981 1.00 94.00 118 ARG A N 1
ATOM 917 C CA . ARG A 1 118 ? 10.898 0.730 -3.382 1.00 94.00 118 ARG A CA 1
ATOM 918 C C . ARG A 1 118 ? 10.906 -0.633 -2.698 1.00 94.00 118 ARG A C 1
ATOM 920 O O . ARG A 1 118 ? 11.843 -1.412 -2.855 1.00 94.00 118 ARG A O 1
ATOM 927 N N . SER A 1 119 ? 9.841 -0.937 -1.960 1.00 91.94 119 SER A N 1
ATOM 928 C CA . SER A 1 119 ? 9.698 -2.236 -1.294 1.00 91.94 119 SER A CA 1
ATOM 929 C C . SER A 1 119 ? 9.591 -3.366 -2.322 1.00 91.94 119 SER A C 1
ATOM 931 O O . SER A 1 119 ? 8.870 -3.245 -3.314 1.00 91.94 119 SER A O 1
ATOM 933 N N . THR A 1 120 ? 10.271 -4.481 -2.077 1.00 93.12 120 THR A N 1
ATOM 934 C CA . THR A 1 120 ? 10.105 -5.728 -2.835 1.00 93.12 120 THR A CA 1
ATOM 935 C C . THR A 1 120 ? 8.809 -6.440 -2.445 1.00 93.12 120 THR A C 1
ATOM 937 O O . THR A 1 120 ? 8.219 -6.141 -1.408 1.00 93.12 120 THR A O 1
ATOM 940 N N . ALA A 1 121 ? 8.365 -7.418 -3.239 1.00 89.44 121 ALA A N 1
ATOM 941 C CA . ALA A 1 121 ? 7.232 -8.269 -2.862 1.00 89.44 121 ALA A CA 1
ATOM 942 C C . ALA A 1 121 ? 7.447 -8.969 -1.504 1.00 89.44 121 ALA A C 1
ATOM 944 O O . ALA A 1 121 ? 6.502 -9.091 -0.727 1.00 89.44 121 ALA A O 1
ATOM 945 N N . HIS A 1 122 ? 8.689 -9.357 -1.195 1.00 88.88 122 HIS A N 1
ATOM 946 C CA . HIS A 1 122 ? 9.064 -9.909 0.106 1.00 88.88 122 HIS A CA 1
ATOM 947 C C . HIS A 1 122 ? 8.799 -8.896 1.231 1.00 88.88 122 HIS A C 1
ATOM 949 O O . HIS A 1 122 ? 7.988 -9.168 2.113 1.00 88.88 122 HIS A O 1
ATOM 955 N N . ASP A 1 123 ? 9.360 -7.686 1.137 1.00 88.56 123 ASP A N 1
ATOM 956 C CA . ASP A 1 123 ? 9.174 -6.628 2.150 1.00 88.56 123 ASP A CA 1
ATOM 957 C C . ASP A 1 123 ? 7.701 -6.229 2.318 1.00 88.56 123 ASP A C 1
ATOM 959 O O . ASP A 1 123 ? 7.266 -5.786 3.379 1.00 88.56 123 ASP A O 1
ATOM 963 N N . LEU A 1 124 ? 6.925 -6.318 1.236 1.00 85.56 124 LEU A N 1
ATOM 964 C CA . LEU A 1 124 ? 5.497 -6.033 1.241 1.00 85.56 124 LEU A CA 1
ATOM 965 C C . LEU A 1 124 ? 4.699 -7.135 1.933 1.00 85.56 124 LEU A C 1
ATOM 967 O O . LEU A 1 124 ? 3.766 -6.807 2.658 1.00 85.56 124 LEU A O 1
ATOM 971 N N . SER A 1 125 ? 5.070 -8.405 1.756 1.00 82.38 125 SER A N 1
ATOM 972 C CA . SER A 1 125 ? 4.386 -9.539 2.390 1.00 82.38 125 SER A CA 1
ATOM 973 C C . SER A 1 125 ? 4.471 -9.514 3.920 1.00 82.38 125 SER A C 1
ATOM 975 O O . SER A 1 125 ? 3.563 -9.989 4.596 1.00 82.38 125 SER A O 1
ATOM 977 N N . GLU A 1 126 ? 5.502 -8.869 4.467 1.00 79.62 126 GLU A N 1
ATOM 978 C CA . GLU A 1 126 ? 5.667 -8.656 5.907 1.00 79.62 126 GLU A CA 1
ATOM 979 C C . GLU A 1 126 ? 4.815 -7.489 6.443 1.00 79.62 126 GLU A C 1
ATOM 981 O O . GLU A 1 126 ? 4.685 -7.297 7.656 1.00 79.62 126 GLU A O 1
ATOM 986 N N . LYS A 1 127 ? 4.203 -6.679 5.565 1.00 70.25 127 LYS A N 1
ATOM 987 C CA . LYS A 1 127 ? 3.373 -5.547 5.989 1.00 70.25 127 LYS A CA 1
ATOM 988 C C . LYS A 1 127 ? 1.966 -5.999 6.345 1.00 70.25 127 LYS A C 1
ATOM 990 O O . LYS A 1 127 ? 1.256 -6.609 5.551 1.00 70.25 127 LYS A O 1
ATOM 995 N N . LYS A 1 128 ? 1.489 -5.484 7.481 1.00 64.00 128 LYS A N 1
ATOM 996 C CA . LYS A 1 128 ? 0.125 -5.688 8.003 1.00 64.00 128 LYS A CA 1
ATOM 997 C C . LYS A 1 128 ? -1.016 -5.246 7.072 1.00 64.00 128 LYS A C 1
ATOM 999 O O . LYS A 1 128 ? -2.169 -5.495 7.385 1.00 64.00 128 LYS A O 1
ATOM 1004 N N . VAL A 1 129 ? -0.725 -4.576 5.954 1.00 62.12 129 VAL A N 1
ATOM 1005 C CA . VAL A 1 129 ? -1.737 -4.181 4.956 1.00 62.12 129 VAL A CA 1
ATOM 1006 C C . VAL A 1 129 ? -2.288 -5.373 4.162 1.00 62.12 129 VAL A C 1
ATOM 1008 O O . VAL A 1 129 ? -3.389 -5.277 3.633 1.00 62.12 129 VAL A O 1
ATOM 1011 N N . PHE A 1 130 ? -1.543 -6.483 4.093 1.00 61.06 130 PHE A N 1
ATOM 1012 C CA . PHE A 1 130 ? -1.967 -7.719 3.422 1.00 61.06 130 PHE A CA 1
ATOM 1013 C C . PHE A 1 130 ? -2.426 -8.815 4.383 1.00 61.06 130 PHE A C 1
ATOM 1015 O O . PHE A 1 130 ? -2.930 -9.847 3.945 1.00 61.06 130 PHE A O 1
ATOM 1022 N N . SER A 1 131 ? -2.262 -8.609 5.688 1.00 55.16 131 SER A N 1
ATOM 1023 C CA . SER A 1 131 ? -2.917 -9.447 6.684 1.00 55.16 131 SER A CA 1
ATOM 1024 C C . SER A 1 131 ? -4.425 -9.231 6.576 1.00 55.16 131 SER A C 1
ATOM 1026 O O . SER A 1 131 ? -4.870 -8.105 6.337 1.00 55.16 131 SER A O 1
ATOM 1028 N N . SER A 1 132 ? -5.215 -10.296 6.767 1.00 40.47 132 SER A N 1
ATOM 1029 C CA . SER A 1 132 ? -6.638 -10.141 7.072 1.00 40.47 132 SER A CA 1
ATOM 1030 C C . SER A 1 132 ? -6.753 -9.059 8.129 1.00 40.47 132 SER A C 1
ATOM 1032 O O . SER A 1 132 ? -5.993 -9.082 9.101 1.00 40.47 132 SER A O 1
ATOM 1034 N N . ALA A 1 133 ? -7.624 -8.081 7.904 1.00 41.53 133 ALA A N 1
ATOM 1035 C CA . ALA A 1 133 ? -7.826 -7.050 8.890 1.00 41.53 133 ALA A CA 1
ATOM 1036 C C . ALA A 1 133 ? -8.186 -7.750 10.207 1.00 41.53 133 ALA A C 1
ATOM 1038 O O . ALA A 1 133 ? -9.311 -8.207 10.372 1.00 41.53 133 ALA A O 1
ATOM 1039 N N . ASP A 1 134 ? -7.281 -7.725 11.181 1.00 41.69 134 ASP A N 1
ATOM 1040 C CA . ASP A 1 134 ? -7.696 -7.464 12.552 1.00 41.69 134 ASP A CA 1
ATOM 1041 C C . ASP A 1 134 ? -8.172 -6.004 12.577 1.00 41.69 134 ASP A C 1
ATOM 1043 O O . ASP A 1 134 ? -7.529 -5.118 13.134 1.00 41.69 134 ASP A O 1
ATOM 1047 N N . ASP A 1 135 ? -9.250 -5.778 11.826 1.00 40.47 135 ASP A N 1
ATOM 1048 C CA . ASP A 1 135 ? -10.198 -4.686 11.810 1.00 40.47 135 ASP A CA 1
ATOM 1049 C C . ASP A 1 135 ? -9.593 -3.279 12.024 1.00 40.47 135 ASP A C 1
ATOM 1051 O O . ASP A 1 135 ? -9.224 -2.877 13.125 1.00 40.47 135 ASP A O 1
ATOM 1055 N N . THR A 1 136 ? -9.430 -2.512 10.937 1.00 42.84 136 THR A N 1
ATOM 1056 C CA . THR A 1 136 ? -8.892 -1.131 10.985 1.00 42.84 136 THR A CA 1
ATOM 1057 C C . THR A 1 136 ? -9.754 -0.092 10.271 1.00 42.84 136 THR A C 1
ATOM 1059 O O . THR A 1 136 ? -9.396 1.087 10.287 1.00 42.84 136 THR A O 1
ATOM 1062 N N . PHE A 1 137 ? -10.895 -0.483 9.691 1.00 38.97 137 PHE A N 1
ATOM 1063 C CA . PHE A 1 137 ? -11.843 0.475 9.112 1.00 38.97 137 PHE A CA 1
ATOM 1064 C C . PHE A 1 137 ? -13.030 0.773 10.035 1.00 38.97 137 PHE A C 1
ATOM 1066 O O . PHE A 1 137 ? -13.373 1.949 10.156 1.00 38.97 137 PHE A O 1
ATOM 1073 N N . ASP A 1 138 ? -13.537 -0.207 10.795 1.00 41.78 138 ASP A N 1
ATOM 1074 C CA . ASP A 1 138 ? -14.553 0.052 11.832 1.00 41.78 138 ASP A CA 1
ATOM 1075 C C . ASP A 1 138 ? -13.947 0.598 13.141 1.00 41.78 138 ASP A C 1
ATOM 1077 O O . ASP A 1 138 ? -14.602 1.303 13.906 1.00 41.78 138 ASP A O 1
ATOM 1081 N N . ARG A 1 139 ? -12.636 0.428 13.359 1.00 46.41 139 ARG A N 1
ATOM 1082 C CA . ARG A 1 139 ? -11.937 0.845 14.596 1.00 46.41 139 ARG A CA 1
ATOM 1083 C C . ARG A 1 139 ? -11.470 2.310 14.653 1.00 46.41 139 ARG A C 1
ATOM 1085 O O . ARG A 1 139 ? -10.520 2.632 15.373 1.00 46.41 139 ARG A O 1
ATOM 1092 N N . LYS A 1 140 ? -12.101 3.226 13.905 1.00 42.66 140 LYS A N 1
ATOM 1093 C CA . LYS A 1 140 ? -11.746 4.669 13.905 1.00 42.66 140 LYS A CA 1
ATOM 1094 C C . LYS A 1 140 ? -12.199 5.434 15.152 1.00 42.66 140 LYS A C 1
ATOM 1096 O O . LYS A 1 140 ? -11.794 6.586 15.331 1.00 42.66 140 LYS A O 1
ATOM 1101 N N . LYS A 1 141 ? -12.986 4.823 16.036 1.00 48.69 141 LYS A N 1
ATOM 1102 C CA . LYS A 1 141 ? -13.344 5.427 17.317 1.00 48.69 141 LYS A CA 1
ATOM 1103 C C . LYS A 1 141 ? -12.503 4.817 18.434 1.00 48.69 141 LYS A C 1
ATOM 1105 O O . LYS A 1 141 ? -12.577 3.627 18.710 1.00 48.69 141 LYS A O 1
ATOM 1110 N N . LEU A 1 142 ? -11.683 5.642 19.081 1.00 49.25 142 LEU A N 1
ATOM 1111 C CA . LEU A 1 142 ? -11.239 5.332 20.436 1.00 49.25 142 LEU A CA 1
ATOM 1112 C C . LEU A 1 142 ? -12.332 5.870 21.359 1.00 49.25 142 LEU A C 1
ATOM 1114 O O . LEU A 1 142 ? -12.339 7.054 21.692 1.00 49.25 142 LEU A O 1
ATOM 1118 N N . GLU A 1 143 ? -13.297 5.019 21.683 1.00 58.75 143 GLU A N 1
ATOM 1119 C CA . GLU A 1 143 ? -14.338 5.330 22.654 1.00 58.75 143 GLU A CA 1
ATOM 1120 C C . GLU A 1 143 ? -13.723 5.169 24.052 1.00 58.75 143 GLU A C 1
ATOM 1122 O O . GLU A 1 143 ? -13.318 4.076 24.453 1.00 58.75 143 GLU A O 1
ATOM 1127 N N . VAL A 1 144 ? -13.539 6.293 24.749 1.00 55.78 144 VAL A N 1
ATOM 1128 C CA . VAL A 1 144 ? -13.028 6.330 26.123 1.00 55.78 144 VAL A CA 1
ATOM 1129 C C . VAL A 1 144 ? -14.193 6.693 27.026 1.00 55.78 144 VAL A C 1
ATOM 1131 O O . VAL A 1 144 ? -14.748 7.785 26.912 1.00 55.78 144 VAL A O 1
ATOM 1134 N N . ALA A 1 145 ? -14.575 5.787 27.918 1.00 56.47 145 ALA A N 1
ATOM 1135 C CA . ALA A 1 145 ? -15.573 6.079 28.939 1.00 56.47 145 ALA A CA 1
ATOM 1136 C C . ALA A 1 145 ? -14.864 6.496 30.234 1.00 56.47 145 ALA A C 1
ATOM 1138 O O . ALA A 1 145 ? -13.934 5.826 30.684 1.00 56.47 145 ALA A O 1
ATOM 1139 N N . ALA A 1 146 ? -15.280 7.620 30.818 1.00 57.56 146 ALA A N 1
ATOM 1140 C CA . ALA A 1 146 ? -14.756 8.100 32.090 1.00 57.56 146 ALA A CA 1
ATOM 1141 C C . ALA A 1 146 ? -15.857 8.015 33.153 1.00 57.56 146 ALA A C 1
ATOM 1143 O O . ALA A 1 146 ? -16.922 8.623 33.022 1.00 57.56 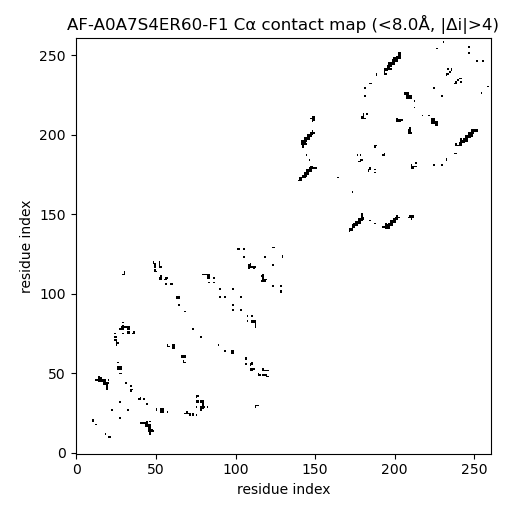146 ALA A O 1
ATOM 1144 N N . PHE A 1 147 ? -15.597 7.242 34.200 1.00 60.72 147 PHE A N 1
ATOM 1145 C CA . PHE A 1 147 ? -16.526 6.995 35.293 1.00 60.72 147 PHE A CA 1
ATOM 1146 C C . PHE A 1 147 ? -16.067 7.731 36.545 1.00 60.72 147 PHE A C 1
ATOM 1148 O O . PHE A 1 147 ? -14.893 7.681 36.916 1.00 60.72 147 PHE A O 1
ATOM 1155 N N . PHE A 1 148 ? -17.007 8.432 37.170 1.00 53.88 148 PHE A N 1
ATOM 1156 C CA . PHE A 1 148 ? -16.749 9.385 38.239 1.00 53.88 148 PHE A CA 1
ATOM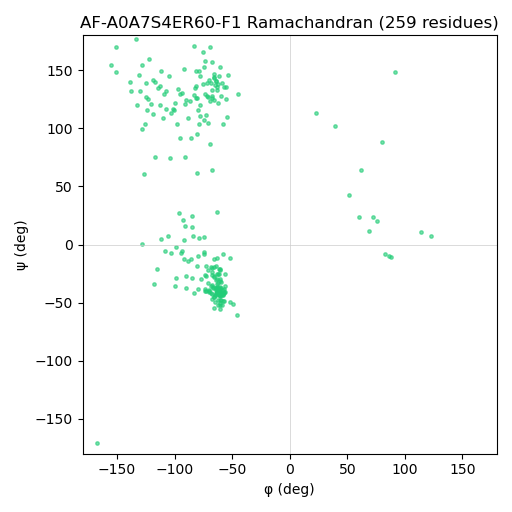 1157 C C . PHE A 1 148 ? -17.446 8.962 39.529 1.00 53.88 148 PHE A C 1
ATOM 1159 O O . PHE A 1 148 ? -18.600 8.540 39.525 1.00 53.88 148 PHE A O 1
ATOM 1166 N N . CYS A 1 149 ? -16.765 9.180 40.644 1.00 51.28 149 CYS A N 1
ATOM 1167 C CA . CYS A 1 149 ? -17.323 9.108 41.984 1.00 51.28 149 CYS A CA 1
ATOM 1168 C C . CYS A 1 149 ? -17.025 10.444 42.687 1.00 51.28 149 CYS A C 1
ATOM 1170 O O . CYS A 1 149 ? -15.893 10.675 43.100 1.00 51.28 149 CYS A O 1
ATOM 1172 N N . ASP A 1 150 ? -18.049 11.301 42.804 1.00 49.28 150 ASP A N 1
ATOM 1173 C CA . ASP A 1 150 ? -18.066 12.630 43.457 1.00 49.28 150 ASP A CA 1
ATOM 1174 C C . ASP A 1 150 ? -17.491 13.834 42.652 1.00 49.28 150 ASP A C 1
ATOM 1176 O O . ASP A 1 150 ? -16.324 14.204 42.799 1.00 49.28 150 ASP A O 1
ATOM 1180 N N . PRO A 1 151 ? -18.315 14.528 41.837 1.00 44.94 151 PRO A N 1
ATOM 1181 C CA . PRO A 1 151 ? -17.930 15.715 41.066 1.00 44.94 151 PRO A CA 1
ATOM 1182 C C . PRO A 1 151 ? -17.880 17.016 41.891 1.00 44.94 151 PRO A C 1
ATOM 1184 O O . PRO A 1 151 ? -17.698 18.093 41.324 1.00 44.94 151 PRO A O 1
ATOM 1187 N N . ARG A 1 152 ? -18.064 16.981 43.222 1.00 45.31 152 ARG A N 1
ATOM 1188 C CA . ARG A 1 152 ? -18.147 18.206 44.049 1.00 45.31 152 ARG A CA 1
ATOM 1189 C C . ARG A 1 152 ? -16.807 18.908 44.274 1.00 45.31 152 ARG A C 1
ATOM 1191 O O . ARG A 1 152 ? -16.780 19.988 44.866 1.00 45.31 152 ARG A O 1
ATOM 1198 N N . ARG A 1 153 ? -15.698 18.317 43.835 1.00 47.72 153 ARG A N 1
ATOM 1199 C CA . ARG A 1 153 ? -14.372 18.946 43.825 1.00 47.72 153 ARG A CA 1
ATOM 1200 C C . ARG A 1 153 ? -13.898 19.063 42.387 1.00 47.72 153 ARG A C 1
ATOM 1202 O O . ARG A 1 153 ? -14.109 18.148 41.606 1.00 47.72 153 ARG A O 1
ATOM 1209 N N . ASP A 1 154 ? -13.268 20.188 42.066 1.00 43.59 154 ASP A N 1
ATOM 1210 C CA . ASP A 1 154 ? -12.687 20.455 40.752 1.00 43.59 154 ASP A CA 1
ATOM 1211 C C . ASP A 1 154 ? -11.658 19.358 40.430 1.00 43.59 154 ASP A C 1
ATOM 1213 O O . ASP A 1 154 ? -10.594 19.263 41.052 1.00 43.59 154 ASP A O 1
ATOM 1217 N N . LEU A 1 155 ? -12.040 18.427 39.557 1.00 50.09 155 LEU A N 1
ATOM 1218 C CA . LEU A 1 155 ? -11.254 17.236 39.287 1.00 50.09 155 LEU A CA 1
ATOM 1219 C C . LEU A 1 155 ? -10.106 17.622 38.353 1.00 50.09 155 LEU A C 1
ATOM 1221 O O . LEU A 1 155 ? -10.275 17.694 37.136 1.00 50.09 155 LEU A O 1
ATOM 1225 N N . GLY A 1 156 ? -8.895 17.740 38.910 1.00 49.84 156 GLY A N 1
ATOM 1226 C CA . GLY A 1 156 ? -7.639 17.724 38.140 1.00 49.84 156 GLY A CA 1
ATOM 1227 C C . GLY A 1 156 ? -7.516 16.517 37.191 1.00 49.84 156 GLY A C 1
ATOM 1228 O O . GLY A 1 156 ? -6.688 16.518 36.286 1.00 49.84 156 GLY A O 1
ATOM 1229 N N . LEU A 1 157 ? -8.403 15.531 37.334 1.00 52.19 157 LEU A N 1
ATOM 1230 C CA . LEU A 1 157 ? -8.583 14.379 36.467 1.00 52.19 157 LEU A CA 1
ATOM 1231 C C . LEU A 1 157 ? -9.006 14.730 35.032 1.00 52.19 157 LEU A C 1
ATOM 1233 O O . LEU A 1 157 ? -8.588 14.035 34.117 1.00 52.19 157 LEU A O 1
ATOM 1237 N N . MET A 1 158 ? -9.786 15.794 34.784 1.00 52.34 158 MET A N 1
ATOM 1238 C CA . MET A 1 158 ? -10.081 16.188 33.392 1.00 52.34 158 MET A CA 1
ATOM 1239 C C . MET A 1 158 ? -8.801 16.589 32.664 1.00 52.34 158 MET A C 1
ATOM 1241 O O . MET A 1 158 ? -8.601 16.196 31.522 1.00 52.34 158 MET A O 1
ATOM 1245 N N . ARG A 1 159 ? -7.881 17.257 33.367 1.00 58.94 159 ARG A N 1
ATOM 1246 C CA . ARG A 1 159 ? -6.543 17.566 32.861 1.00 58.94 159 ARG A CA 1
ATOM 1247 C C . ARG A 1 159 ? -5.695 16.305 32.673 1.00 58.94 159 ARG A C 1
ATOM 1249 O O . ARG A 1 159 ? -4.931 16.246 31.719 1.00 58.94 159 ARG A O 1
ATOM 1256 N N . GLU A 1 160 ? -5.814 15.297 33.539 1.00 59.53 160 GLU A N 1
ATOM 1257 C CA . GLU A 1 160 ? -5.116 14.007 33.380 1.00 59.53 160 GLU A CA 1
ATOM 1258 C C . GLU A 1 160 ? -5.672 13.177 32.221 1.00 59.53 160 GLU A C 1
ATOM 1260 O O . GLU A 1 160 ? -4.898 12.600 31.465 1.00 59.53 160 GLU A O 1
ATOM 1265 N N . ILE A 1 161 ? -6.993 13.152 32.037 1.00 59.75 161 ILE A N 1
ATOM 1266 C CA . ILE A 1 161 ? -7.657 12.519 30.896 1.00 59.75 161 ILE A CA 1
ATOM 1267 C C . ILE A 1 161 ? -7.285 13.272 29.626 1.00 59.75 161 ILE A C 1
ATOM 1269 O O . ILE A 1 161 ? -6.915 12.636 28.653 1.00 59.75 161 ILE A O 1
ATOM 1273 N N . GLU A 1 162 ? -7.310 14.603 29.614 1.00 60.94 162 GLU A N 1
ATOM 1274 C CA . GLU A 1 162 ? -6.839 15.407 28.484 1.00 60.94 162 GLU A CA 1
ATOM 1275 C C . GLU A 1 162 ? -5.359 15.163 28.188 1.00 60.94 162 GLU A C 1
ATOM 1277 O O . GLU A 1 162 ? -5.001 15.023 27.022 1.00 60.94 162 GLU A O 1
ATOM 1282 N N . LEU A 1 163 ? -4.509 15.038 29.212 1.00 64.75 163 LEU A N 1
ATOM 1283 C CA . LEU A 1 163 ? -3.093 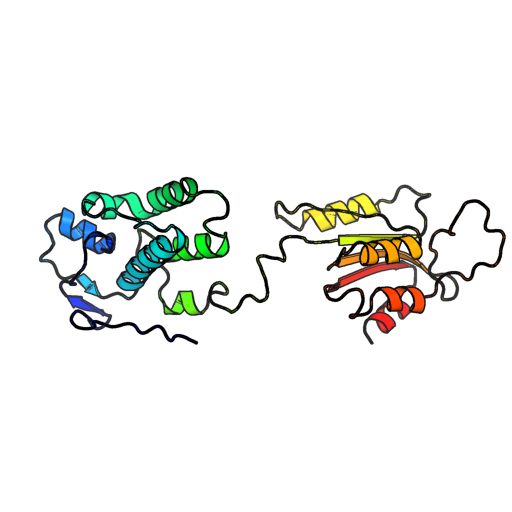14.702 29.067 1.00 64.75 163 LEU A CA 1
ATOM 1284 C C . LEU A 1 163 ? -2.919 13.291 28.493 1.00 64.75 163 LEU A C 1
ATOM 1286 O O . LEU A 1 163 ? -2.213 13.121 27.503 1.00 64.75 163 LEU A O 1
ATOM 1290 N N . LEU A 1 164 ? -3.603 12.290 29.044 1.00 59.66 164 LEU A N 1
ATOM 1291 C CA . LEU A 1 164 ? -3.597 10.913 28.552 1.00 59.66 164 LEU A CA 1
ATOM 1292 C C . LEU A 1 164 ? -4.122 10.853 27.113 1.00 59.66 164 LEU A C 1
ATOM 1294 O O . LEU A 1 164 ? -3.505 10.244 26.244 1.00 59.66 164 LEU A O 1
ATOM 1298 N N . LEU A 1 165 ? -5.204 11.576 26.827 1.00 60.38 165 LEU A N 1
ATOM 1299 C CA . LEU A 1 165 ? -5.763 11.747 25.494 1.00 60.38 165 LEU A CA 1
ATOM 1300 C C . LEU A 1 165 ? -4.826 12.525 24.559 1.00 60.38 165 LEU A C 1
ATOM 1302 O O . LEU A 1 165 ? -4.897 12.317 23.349 1.00 60.38 165 LEU A O 1
ATOM 1306 N N . SER A 1 166 ? -3.971 13.417 25.066 1.00 61.69 166 SER A N 1
ATOM 1307 C CA . SER A 1 166 ? -3.003 14.193 24.275 1.00 61.69 166 SER A CA 1
ATOM 1308 C C . SER A 1 166 ? -1.821 13.350 23.796 1.00 61.69 166 SER A C 1
ATOM 1310 O O . SER A 1 166 ? -1.270 13.635 22.735 1.00 61.69 166 SER A O 1
ATOM 1312 N N . VAL A 1 167 ? -1.490 12.267 24.512 1.00 57.19 167 VAL A N 1
ATOM 1313 C CA . VAL A 1 167 ? -0.488 11.277 24.077 1.00 57.19 167 VAL A CA 1
ATOM 1314 C C . VAL A 1 167 ? -0.960 10.528 22.826 1.00 57.19 167 VAL A C 1
ATOM 1316 O O . VAL A 1 167 ? -0.148 10.094 22.009 1.00 57.19 167 VAL A O 1
ATOM 1319 N N . PHE A 1 168 ? -2.274 10.411 22.615 1.00 56.28 168 PHE A N 1
ATOM 1320 C CA . PHE A 1 168 ? -2.821 9.875 21.373 1.00 56.28 168 PHE A CA 1
ATOM 1321 C C . PHE A 1 168 ? -2.813 10.972 20.290 1.00 56.28 168 PHE A C 1
ATOM 1323 O O . PHE A 1 168 ? -3.732 11.787 20.196 1.00 56.28 168 PHE A O 1
ATOM 1330 N N . VAL A 1 169 ? -1.747 10.962 19.479 1.00 48.06 169 VAL A N 1
ATOM 1331 C CA . VAL A 1 169 ? -1.372 11.956 18.443 1.00 48.06 169 VAL A CA 1
ATOM 1332 C C . VAL A 1 169 ? -2.382 12.087 17.283 1.00 48.06 169 VAL A C 1
ATOM 1334 O O . VAL A 1 169 ? -2.301 13.021 16.492 1.00 48.06 169 VAL A O 1
ATOM 1337 N N . ASP A 1 170 ? -3.359 11.186 17.159 1.00 52.50 170 ASP A N 1
ATOM 1338 C CA . ASP A 1 170 ? -4.270 11.179 16.009 1.00 52.50 170 ASP A CA 1
ATOM 1339 C C . ASP A 1 170 ? -5.429 12.191 16.107 1.00 52.50 170 ASP A C 1
ATOM 1341 O O . ASP A 1 170 ? -6.018 12.398 17.171 1.00 52.50 170 ASP A O 1
ATOM 1345 N N . ASN A 1 171 ? -5.866 12.680 14.935 1.00 46.22 171 ASN A N 1
ATOM 1346 C CA . ASN A 1 171 ? -7.080 13.478 14.666 1.00 46.22 171 ASN A CA 1
ATOM 1347 C C . ASN A 1 171 ? -8.416 12.747 14.975 1.00 46.22 171 ASN A C 1
ATOM 1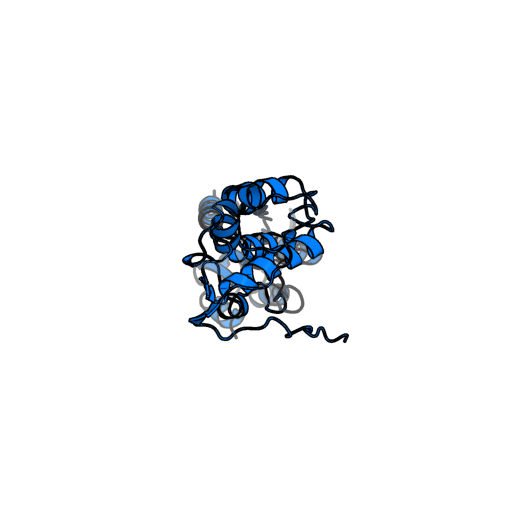349 O O . ASN A 1 171 ? -9.443 12.995 14.341 1.00 46.22 171 ASN A O 1
ATOM 1353 N N . ARG A 1 172 ? -8.424 11.797 15.914 1.00 51.91 172 ARG A N 1
ATOM 1354 C CA . ARG A 1 172 ? -9.611 11.025 16.308 1.00 51.91 172 ARG A CA 1
ATOM 1355 C C . ARG A 1 172 ? -10.595 11.925 17.056 1.00 51.91 172 ARG A C 1
ATOM 1357 O O . ARG A 1 172 ? -10.198 12.736 17.892 1.00 51.91 172 ARG A O 1
ATOM 1364 N N . ARG A 1 173 ? -11.895 11.740 16.810 1.00 49.12 173 ARG A N 1
ATOM 1365 C CA . ARG A 1 173 ? -12.960 12.403 17.575 1.00 49.12 173 ARG A CA 1
ATOM 1366 C C . ARG A 1 173 ? -13.010 11.783 18.974 1.00 49.12 173 ARG A C 1
ATOM 1368 O O . ARG A 1 173 ? -13.454 10.652 19.134 1.00 49.12 173 ARG A O 1
ATOM 1375 N N . LYS A 1 174 ? -12.501 12.514 19.962 1.00 56.59 174 LYS A N 1
ATOM 1376 C CA . LYS A 1 174 ? -12.491 12.125 21.377 1.00 56.59 174 LYS A CA 1
ATOM 1377 C C . LYS A 1 174 ? -13.862 12.451 21.967 1.00 56.59 174 LYS A C 1
ATOM 1379 O O . LYS A 1 174 ? -14.324 13.582 21.833 1.00 56.59 174 LYS A O 1
ATOM 1384 N N . GLN A 1 175 ? -14.518 11.477 22.586 1.00 56.56 175 GLN A N 1
ATOM 1385 C CA . GLN A 1 175 ? -15.7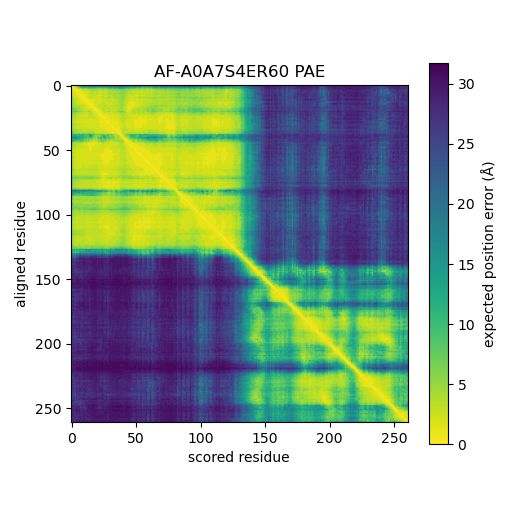76 11.692 23.295 1.00 56.56 175 GLN A CA 1
ATOM 1386 C C . GLN A 1 175 ? -15.597 11.214 24.728 1.00 56.56 175 GLN A C 1
ATOM 1388 O O . GLN A 1 175 ? -15.353 10.035 24.950 1.00 56.56 175 GLN A O 1
ATOM 1393 N N . VAL A 1 176 ? -15.694 12.144 25.675 1.00 58.19 176 VAL A N 1
ATOM 1394 C CA . VAL A 1 176 ? -15.699 11.851 27.109 1.00 58.19 176 VAL A CA 1
ATOM 1395 C C . VAL A 1 176 ? -17.151 11.908 27.557 1.00 58.19 176 VAL A C 1
ATOM 1397 O O . VAL A 1 176 ? -17.788 12.956 27.455 1.00 58.19 176 VAL A O 1
ATOM 1400 N N . ILE A 1 177 ? -17.693 10.775 27.999 1.00 58.88 177 ILE A N 1
ATOM 1401 C CA . ILE A 1 177 ? -19.039 10.709 28.572 1.00 58.88 177 ILE A CA 1
ATOM 1402 C C . ILE A 1 177 ? -18.875 10.603 30.085 1.00 58.88 177 ILE A C 1
ATOM 1404 O O . ILE A 1 177 ? -18.357 9.584 30.543 1.00 58.88 177 ILE A O 1
ATOM 1408 N N . PRO A 1 178 ? -19.285 11.619 30.862 1.00 62.00 178 PRO A N 1
ATOM 1409 C CA . PRO A 1 178 ? -19.267 11.511 32.304 1.00 62.00 178 PRO A CA 1
ATOM 1410 C C . PRO A 1 178 ? -20.366 10.564 32.769 1.00 62.00 178 PRO A C 1
ATOM 1412 O O . PRO A 1 178 ? -21.536 10.733 32.427 1.00 62.00 178 PRO A O 1
ATOM 1415 N N . ALA A 1 179 ? -19.989 9.580 33.578 1.00 65.00 179 ALA A N 1
ATOM 1416 C CA . ALA A 1 179 ? -20.938 8.706 34.245 1.00 65.00 179 ALA A CA 1
ATOM 1417 C C . ALA A 1 179 ? -20.637 8.671 35.748 1.00 65.00 179 ALA A C 1
ATOM 1419 O O . ALA A 1 179 ? -19.705 8.010 36.198 1.00 65.00 179 ALA A O 1
ATOM 1420 N N . ALA A 1 180 ? -21.419 9.454 36.497 1.00 65.06 180 ALA A N 1
ATOM 1421 C CA . ALA A 1 180 ? -21.264 9.659 37.938 1.00 65.06 180 ALA A CA 1
ATOM 1422 C C . ALA A 1 180 ? -22.089 8.675 38.795 1.00 65.06 180 ALA A C 1
ATOM 1424 O O . ALA A 1 180 ? -21.882 8.566 40.002 1.00 65.06 180 ALA A O 1
ATOM 1425 N N . THR A 1 181 ? -23.015 7.940 38.169 1.00 71.75 181 THR A N 1
ATOM 1426 C CA . THR A 1 181 ? -23.842 6.893 38.793 1.00 71.75 181 THR A CA 1
ATOM 1427 C C . THR A 1 181 ? -23.641 5.562 38.073 1.00 71.75 181 THR A C 1
ATOM 1429 O O . THR A 1 181 ? -23.251 5.546 36.901 1.00 71.75 181 THR A O 1
ATOM 1432 N N . LEU A 1 182 ? -23.967 4.445 38.729 1.00 73.44 182 LEU A N 1
ATOM 1433 C CA . LEU A 1 182 ? -23.898 3.124 38.101 1.00 73.44 182 LEU A CA 1
ATOM 1434 C C . LEU A 1 182 ? -24.882 2.999 36.918 1.00 73.44 182 LEU A C 1
ATOM 1436 O O . LEU A 1 182 ? -24.522 2.458 35.874 1.00 73.44 182 LEU A O 1
ATOM 1440 N N . SER A 1 183 ? -26.077 3.595 36.998 1.00 77.50 183 SER A N 1
ATOM 1441 C CA . SER A 1 183 ? -26.969 3.684 35.832 1.00 77.50 183 SER A CA 1
ATOM 1442 C C . SER A 1 183 ? -26.374 4.504 34.693 1.00 77.50 183 SER A C 1
ATOM 1444 O O . SER A 1 183 ? -26.600 4.191 33.526 1.00 77.50 183 SER A O 1
ATOM 1446 N N . SER A 1 184 ? -25.600 5.553 34.978 1.00 73.44 184 SER A N 1
ATOM 1447 C CA . SER A 1 184 ? -24.890 6.286 33.925 1.00 73.44 184 SER A CA 1
ATOM 1448 C C . SER A 1 184 ? -23.843 5.403 33.241 1.00 73.44 184 SER A C 1
ATOM 1450 O O . SER A 1 184 ? -23.712 5.493 32.026 1.00 73.44 184 SER A O 1
ATOM 1452 N N . VAL A 1 185 ? -23.155 4.530 33.989 1.00 74.19 185 VAL A N 1
ATOM 1453 C CA . VAL A 1 185 ? -22.227 3.524 33.438 1.00 74.19 185 VAL A CA 1
ATOM 1454 C C . VAL A 1 185 ? -22.973 2.571 32.505 1.00 74.19 185 VAL A C 1
ATOM 1456 O O . VAL A 1 185 ? -22.586 2.424 31.351 1.00 74.19 185 VAL A O 1
ATOM 1459 N N . ALA A 1 186 ? -24.080 1.978 32.960 1.00 79.12 186 ALA A N 1
ATOM 1460 C CA . ALA A 1 186 ? -24.892 1.071 32.145 1.00 79.12 186 ALA A CA 1
ATOM 1461 C C . ALA A 1 186 ? -25.405 1.749 30.860 1.00 79.12 186 ALA A C 1
ATOM 1463 O O . ALA A 1 186 ? -25.270 1.201 29.768 1.00 79.12 186 ALA A O 1
ATOM 1464 N N . ASN A 1 187 ? -25.882 2.993 30.974 1.00 76.38 187 ASN A N 1
ATOM 1465 C CA . ASN A 1 187 ? -26.361 3.791 29.845 1.00 76.38 187 ASN A CA 1
ATOM 1466 C C . ASN A 1 187 ? -25.291 4.075 28.781 1.00 76.38 187 ASN A C 1
ATOM 1468 O O . ASN A 1 187 ? -25.651 4.343 27.635 1.00 76.38 187 ASN A O 1
ATOM 1472 N N . VAL A 1 188 ? -24.000 4.063 29.134 1.00 73.00 188 VAL A N 1
ATOM 1473 C CA . VAL A 1 188 ? -22.924 4.169 28.138 1.00 73.00 188 VAL A CA 1
ATOM 1474 C C . VAL A 1 188 ? -22.997 2.963 27.201 1.00 73.00 188 VAL A C 1
ATOM 1476 O O . VAL A 1 188 ? -23.132 3.141 25.992 1.00 73.00 188 VAL A O 1
ATOM 1479 N N . PHE A 1 189 ? -23.028 1.753 27.754 1.00 74.62 189 PHE A N 1
ATOM 1480 C CA . PHE A 1 189 ? -23.091 0.515 26.975 1.00 74.62 189 PHE A CA 1
ATOM 1481 C C . PHE A 1 189 ? -24.429 0.344 26.244 1.00 74.62 189 PHE A C 1
ATOM 1483 O O . PHE A 1 189 ? -24.453 -0.002 25.064 1.00 74.62 189 PHE A O 1
ATOM 1490 N N . ASP A 1 190 ? -25.548 0.668 26.897 1.00 78.56 190 ASP A N 1
ATOM 1491 C CA . ASP A 1 190 ? -26.892 0.470 26.333 1.00 78.56 190 ASP A CA 1
ATOM 1492 C C . ASP A 1 190 ? -27.180 1.390 25.128 1.00 78.56 190 ASP A C 1
ATOM 1494 O O . ASP A 1 190 ? -28.042 1.102 24.299 1.00 78.56 190 ASP A O 1
ATOM 1498 N N . ARG A 1 191 ? -26.427 2.490 24.983 1.00 72.19 191 ARG A N 1
ATOM 1499 C CA . ARG A 1 191 ? -26.477 3.385 23.811 1.00 72.19 191 ARG A CA 1
ATOM 1500 C C . ARG A 1 191 ? -25.601 2.912 22.646 1.00 72.19 191 ARG A C 1
ATOM 1502 O O . ARG A 1 191 ? -25.447 3.648 21.672 1.00 72.19 191 ARG A O 1
ATOM 1509 N N . GLY A 1 192 ? -25.031 1.710 22.744 1.00 69.38 192 GLY A N 1
ATOM 1510 C CA . GLY A 1 192 ? -24.127 1.144 21.746 1.00 69.38 192 GLY A CA 1
ATOM 1511 C C . GLY A 1 192 ? -22.724 1.751 21.776 1.00 69.38 192 GLY A C 1
ATOM 1512 O O . GLY A 1 192 ? -22.022 1.669 20.772 1.00 69.38 192 GLY A O 1
ATOM 1513 N N . PHE A 1 193 ? -22.325 2.385 22.886 1.00 70.00 193 PHE A N 1
ATOM 1514 C CA . PHE A 1 193 ? -20.939 2.802 23.091 1.00 70.00 193 PHE A CA 1
ATOM 1515 C C . PHE A 1 193 ? -20.139 1.586 23.563 1.00 70.00 193 PHE A C 1
ATOM 1517 O O . PHE A 1 193 ? -20.503 0.944 24.550 1.00 70.00 193 PHE A O 1
ATOM 1524 N N . LEU A 1 194 ? -19.051 1.271 22.870 1.00 73.56 194 LEU A N 1
ATOM 1525 C CA . LEU A 1 194 ? -18.193 0.119 23.137 1.00 73.56 194 LEU A CA 1
ATOM 1526 C C . LEU A 1 194 ? -16.799 0.631 23.525 1.00 73.56 194 LEU A C 1
ATOM 1528 O O . LEU A 1 194 ? -15.869 0.616 22.717 1.00 73.56 194 LEU A O 1
ATOM 1532 N N . PRO A 1 195 ? -16.635 1.153 24.756 1.00 72.75 195 PRO A N 1
ATOM 1533 C CA . PRO A 1 195 ? -15.389 1.777 25.151 1.00 72.75 195 PRO A CA 1
ATOM 1534 C C . PRO A 1 195 ? -14.264 0.747 25.241 1.00 72.75 195 PRO A C 1
ATOM 1536 O O . PRO A 1 195 ? -14.392 -0.290 25.889 1.00 72.75 195 PRO A O 1
ATOM 1539 N N . ARG A 1 196 ? -13.116 1.078 24.646 1.00 70.31 196 ARG A N 1
ATOM 1540 C CA . ARG A 1 196 ? -11.894 0.258 24.734 1.00 70.31 196 ARG A CA 1
ATOM 1541 C C . ARG A 1 196 ? -11.081 0.559 25.980 1.00 70.31 196 ARG A C 1
ATOM 1543 O O . ARG A 1 196 ? -10.343 -0.295 26.470 1.00 70.31 196 ARG A O 1
ATOM 1550 N N . VAL A 1 197 ? -11.190 1.798 26.451 1.00 70.00 197 VAL A N 1
ATOM 1551 C CA . VAL A 1 197 ? -10.516 2.282 27.647 1.00 70.00 197 VAL A CA 1
ATOM 1552 C C . VAL A 1 197 ? -11.563 2.857 28.575 1.00 70.00 197 VAL A C 1
ATOM 1554 O O . VAL A 1 197 ? -12.334 3.739 28.193 1.00 70.00 197 VAL A O 1
ATOM 1557 N N . ILE A 1 198 ? -11.548 2.374 29.805 1.00 73.81 198 ILE A N 1
ATOM 1558 C CA . ILE A 1 198 ? -12.309 2.943 30.900 1.00 73.81 198 ILE A CA 1
ATOM 1559 C C . ILE A 1 198 ? -11.331 3.603 31.854 1.00 73.81 198 ILE A C 1
ATOM 1561 O O . ILE A 1 198 ? -10.361 2.978 32.269 1.00 73.81 198 ILE A O 1
ATOM 1565 N N . SER A 1 199 ? -11.588 4.853 32.219 1.00 72.06 199 SER A N 1
ATOM 1566 C CA . SER A 1 199 ? -10.939 5.476 33.370 1.00 72.06 199 SER A CA 1
ATOM 1567 C C . SER A 1 199 ? -11.977 5.652 34.463 1.00 72.06 199 SER A C 1
ATOM 1569 O O . SER A 1 199 ? -12.897 6.451 34.327 1.00 72.06 199 SER A O 1
ATOM 1571 N N . PHE A 1 200 ? -11.861 4.864 35.522 1.00 71.56 200 PHE A N 1
ATOM 1572 C CA . PHE A 1 200 ? -12.671 4.997 36.720 1.00 71.56 200 PHE A CA 1
ATOM 1573 C C . PHE A 1 200 ? -11.852 5.736 37.768 1.00 71.56 200 PHE A C 1
ATOM 1575 O O . PHE A 1 200 ? -10.777 5.273 38.150 1.00 71.56 200 PHE A O 1
ATOM 1582 N N . SER A 1 201 ? -12.360 6.865 38.249 1.00 65.50 201 SER A N 1
ATOM 1583 C CA . SER A 1 201 ? -11.775 7.544 39.396 1.00 65.50 201 SER A CA 1
ATOM 1584 C C . SER A 1 201 ? -12.787 7.658 40.514 1.00 65.50 201 SER A C 1
ATOM 1586 O O . SER A 1 201 ? -13.867 8.229 40.344 1.00 65.50 201 SER A O 1
ATOM 1588 N N . GLY A 1 202 ? -12.433 7.091 41.664 1.00 63.97 202 GLY A N 1
ATOM 1589 C CA . GLY A 1 202 ? -13.332 7.061 42.798 1.00 63.97 202 GLY A CA 1
ATOM 1590 C C . GLY A 1 202 ? -12.700 6.654 44.109 1.00 63.97 202 GLY A C 1
ATOM 1591 O O . GLY A 1 202 ? -11.487 6.551 44.254 1.00 63.97 202 GLY A O 1
ATOM 1592 N N . HIS A 1 203 ? -13.547 6.445 45.103 1.00 62.53 203 HIS A N 1
ATOM 1593 C CA . HIS A 1 203 ? -13.136 6.000 46.423 1.00 62.53 203 HIS A CA 1
ATOM 1594 C C . HIS A 1 203 ? -13.910 4.735 46.776 1.00 62.53 203 HIS A C 1
ATOM 1596 O O . HIS A 1 203 ? -15.110 4.640 46.512 1.00 62.53 203 HIS A O 1
ATOM 1602 N N . GLN A 1 204 ? -13.222 3.772 47.385 1.00 60.84 204 GLN A N 1
ATOM 1603 C CA . GLN A 1 204 ? -13.864 2.610 47.983 1.00 60.84 204 GLN A CA 1
ATOM 1604 C C . GLN A 1 204 ? -14.034 2.843 49.485 1.00 60.84 204 GLN A C 1
ATOM 1606 O O . GLN A 1 204 ? -13.096 3.259 50.174 1.00 60.84 204 GLN A O 1
ATOM 1611 N N . PHE A 1 205 ? -15.220 2.544 50.009 1.00 60.88 205 PHE A N 1
ATOM 1612 C CA . PHE A 1 205 ? -15.482 2.535 51.445 1.00 60.88 205 PHE A CA 1
ATOM 1613 C C . PHE A 1 205 ? -16.222 1.250 51.821 1.00 60.88 205 PHE A C 1
ATOM 1615 O O . PHE A 1 205 ? -17.301 0.978 51.305 1.00 60.88 205 PHE A O 1
ATOM 1622 N N . CYS A 1 206 ? -15.624 0.447 52.708 1.00 64.44 206 CYS A N 1
ATOM 1623 C CA . CYS A 1 206 ? -16.205 -0.806 53.209 1.00 64.44 206 CYS A CA 1
ATOM 1624 C C . CYS A 1 206 ? -16.683 -1.780 52.110 1.00 64.44 206 CYS A C 1
ATOM 1626 O O . CYS A 1 206 ? -17.759 -2.349 52.231 1.00 64.44 206 CYS A O 1
ATOM 1628 N N . GLY A 1 207 ? -15.907 -1.966 51.036 1.00 60.03 207 GLY A N 1
ATOM 1629 C CA . GLY A 1 207 ? -16.278 -2.880 49.942 1.00 60.03 207 GLY A CA 1
ATOM 1630 C C . GLY A 1 207 ? -17.138 -2.247 48.843 1.00 60.03 207 GLY A C 1
ATOM 1631 O O . GLY A 1 207 ? -17.271 -2.829 47.773 1.00 60.03 207 GLY A O 1
ATOM 1632 N N . HIS A 1 208 ? -17.648 -1.034 49.055 1.00 62.06 208 HIS A N 1
ATOM 1633 C CA . HIS A 1 208 ? -18.530 -0.359 48.108 1.00 62.06 208 HIS A CA 1
ATOM 1634 C C . HIS A 1 208 ? -17.829 0.763 47.345 1.00 62.06 208 HIS A C 1
ATOM 1636 O O . HIS A 1 208 ? -16.993 1.484 47.901 1.00 62.06 208 HIS A O 1
ATOM 1642 N N . LEU A 1 209 ? -18.209 0.931 46.079 1.00 66.75 209 LEU A N 1
ATOM 1643 C CA . LEU A 1 209 ? -17.783 2.032 45.225 1.00 66.75 209 LEU A CA 1
ATOM 1644 C C . LEU A 1 209 ? -18.658 3.258 45.499 1.00 66.75 209 LEU A C 1
ATOM 1646 O O . LEU A 1 209 ? -19.888 3.182 45.493 1.00 66.75 209 LEU A O 1
ATOM 1650 N N . LEU A 1 210 ? -18.031 4.406 45.748 1.00 64.94 210 LEU A N 1
ATOM 1651 C CA . LEU A 1 210 ? -18.734 5.642 46.095 1.00 64.94 210 LEU A CA 1
ATOM 1652 C C . LEU A 1 210 ? -19.297 6.367 44.861 1.00 64.94 210 LEU A C 1
ATOM 1654 O O . LEU A 1 210 ? -18.905 7.490 44.566 1.00 64.94 210 LEU A O 1
ATOM 1658 N N . PHE A 1 211 ? -20.211 5.742 44.118 1.00 68.25 211 PHE A N 1
ATOM 1659 C CA . PHE A 1 211 ? -20.975 6.427 43.063 1.00 68.25 211 PHE A CA 1
ATOM 1660 C C . PHE A 1 211 ? -21.938 7.472 43.647 1.00 68.25 211 PHE A C 1
ATOM 1662 O O . PHE A 1 211 ? -22.347 7.388 44.810 1.00 68.25 211 PHE A O 1
ATOM 1669 N N . GLU A 1 212 ? -22.332 8.455 42.832 1.00 62.97 212 GLU A N 1
ATOM 1670 C CA . GLU A 1 212 ? -23.419 9.357 43.204 1.00 62.97 212 GLU A CA 1
ATOM 1671 C C . GLU A 1 212 ? -24.725 8.578 43.401 1.00 62.97 212 GLU A C 1
ATOM 1673 O O . GLU A 1 212 ? -25.013 7.599 42.709 1.00 62.97 212 GLU A O 1
ATOM 1678 N N . LYS A 1 213 ? -25.536 9.031 44.361 1.00 64.25 213 LYS A N 1
ATOM 1679 C CA . LYS A 1 213 ? -26.872 8.478 44.580 1.00 64.25 213 LYS A CA 1
ATOM 1680 C C . LYS A 1 213 ? -27.782 8.831 43.409 1.00 64.25 213 LYS A C 1
ATOM 1682 O O . LYS A 1 213 ? -27.794 9.971 42.947 1.00 64.25 213 LYS A O 1
ATOM 1687 N N . GLU A 1 214 ? -28.593 7.873 42.982 1.00 65.75 214 GLU A N 1
ATOM 1688 C CA . GLU A 1 214 ? -29.587 8.101 41.940 1.00 65.75 214 GLU A CA 1
ATOM 1689 C C . GLU A 1 214 ? -30.751 8.948 42.476 1.00 65.75 214 GLU A C 1
ATOM 1691 O O . GLU A 1 214 ? -31.542 8.510 43.311 1.00 65.75 214 GLU A O 1
ATOM 1696 N N . GLY A 1 215 ? -30.856 10.180 41.972 1.00 57.19 215 GLY A N 1
ATOM 1697 C CA . GLY A 1 215 ? -32.015 11.052 42.153 1.00 57.19 215 GLY A CA 1
ATOM 1698 C C . GLY A 1 215 ? -31.972 11.994 43.375 1.00 57.19 215 GLY A C 1
ATOM 1699 O O . GLY A 1 215 ? -31.407 11.677 44.426 1.00 57.19 215 GLY A O 1
ATOM 1700 N N . PRO A 1 216 ? -32.597 13.183 43.272 1.00 46.09 216 PRO A N 1
ATOM 1701 C CA . PRO A 1 216 ? -32.745 14.101 44.394 1.00 46.09 216 PRO A CA 1
ATOM 1702 C C . PRO A 1 216 ? -33.818 13.574 45.357 1.00 46.09 216 PRO A C 1
ATOM 1704 O O . PRO A 1 216 ? -35.007 13.619 45.057 1.00 46.09 216 PRO A O 1
ATOM 1707 N N . GLY A 1 217 ? -33.403 13.072 46.524 1.00 51.62 217 GLY A N 1
ATOM 1708 C CA . GLY A 1 217 ? -34.326 12.667 47.594 1.00 51.62 217 GLY A CA 1
ATOM 1709 C C . GLY A 1 217 ? -34.228 11.215 48.063 1.00 51.62 217 GLY A C 1
ATOM 1710 O O . GLY A 1 217 ? -35.037 10.816 48.899 1.00 51.62 217 GLY A O 1
ATOM 1711 N N . SER A 1 218 ? -33.241 10.430 47.608 1.00 48.59 218 SER A N 1
ATOM 1712 C CA . SER A 1 218 ? -33.000 9.091 48.165 1.00 48.59 218 SER A CA 1
ATOM 1713 C C . SER A 1 218 ? -32.457 9.203 49.604 1.00 48.59 218 SER A C 1
ATOM 1715 O O . SER A 1 218 ? -31.244 9.261 49.865 1.00 48.59 218 SER A O 1
ATOM 1717 N N . SER A 1 219 ? -33.375 9.297 50.559 1.00 42.53 219 SER A N 1
ATOM 1718 C CA . SER A 1 219 ? -33.092 9.105 51.974 1.00 42.53 219 SER A CA 1
ATOM 1719 C C . SER A 1 219 ? -32.537 7.688 52.164 1.00 42.53 219 SER A C 1
ATOM 1721 O O . SER A 1 219 ? -33.065 6.728 51.620 1.00 42.53 219 SER A O 1
ATOM 1723 N N . SER A 1 220 ? -31.382 7.614 52.834 1.00 47.06 220 SER A N 1
ATOM 1724 C CA . SER A 1 220 ? -30.850 6.459 53.580 1.00 47.06 220 SER A CA 1
ATOM 1725 C C . SER A 1 220 ? -31.377 5.057 53.206 1.00 47.06 220 SER A C 1
ATOM 1727 O O . SER A 1 220 ? -32.512 4.740 53.539 1.00 47.06 220 SER A O 1
ATOM 1729 N N . HIS A 1 221 ? -30.483 4.216 52.655 1.00 46.25 221 HIS A N 1
ATOM 1730 C CA . HIS A 1 221 ? -30.564 2.745 52.470 1.00 46.25 221 HIS A CA 1
ATOM 1731 C C . HIS A 1 221 ? -30.640 2.182 51.040 1.00 46.25 221 HIS A C 1
ATOM 1733 O O . HIS A 1 221 ? -30.784 0.974 50.884 1.00 46.25 221 HIS A O 1
ATOM 1739 N N . GLY A 1 222 ? -30.423 2.983 49.992 1.00 53.34 222 GLY A N 1
ATOM 1740 C CA . GLY A 1 222 ? -29.982 2.405 48.714 1.00 53.34 222 GLY A CA 1
ATOM 1741 C C . GLY A 1 222 ? -28.620 1.735 48.912 1.00 53.34 222 GLY A C 1
ATOM 1742 O O . GLY A 1 222 ? -27.697 2.399 49.393 1.00 53.34 222 GLY A O 1
ATOM 1743 N N . ALA A 1 223 ? -28.512 0.433 48.627 1.00 60.44 223 ALA A N 1
ATOM 1744 C CA . ALA A 1 223 ? -27.245 -0.286 48.702 1.00 60.44 223 ALA A CA 1
ATOM 1745 C C . ALA A 1 223 ? -26.224 0.444 47.823 1.00 60.44 223 ALA A C 1
ATOM 1747 O O . ALA A 1 223 ? -26.501 0.733 46.659 1.00 60.44 223 ALA A O 1
ATOM 1748 N N . LEU A 1 224 ? -25.077 0.810 48.400 1.00 63.72 224 LEU A N 1
ATOM 1749 C CA . LEU A 1 224 ? -24.004 1.371 47.594 1.00 63.72 224 LEU A CA 1
ATOM 1750 C C . LEU A 1 224 ? -23.562 0.289 46.602 1.00 63.72 224 LEU A C 1
ATOM 1752 O O . LEU A 1 224 ? -23.399 -0.864 47.016 1.00 63.72 224 LEU A O 1
ATOM 1756 N N . PRO A 1 225 ? -23.366 0.634 45.326 1.00 68.38 225 PRO A N 1
ATOM 1757 C CA . PRO A 1 225 ? -22.920 -0.332 44.339 1.00 68.38 225 PRO A CA 1
ATOM 1758 C C . PRO A 1 225 ? -21.594 -0.963 44.769 1.00 68.38 225 PRO A C 1
ATOM 1760 O O . PRO A 1 225 ? -20.680 -0.303 45.279 1.00 68.38 225 PRO A O 1
ATOM 1763 N N . THR A 1 226 ? -21.531 -2.275 44.616 1.00 72.62 226 THR A N 1
ATOM 1764 C CA . THR A 1 226 ? -20.368 -3.100 44.921 1.00 72.62 226 THR A CA 1
ATOM 1765 C C . THR A 1 226 ? -19.376 -3.099 43.758 1.00 72.62 226 THR A C 1
ATOM 1767 O O . THR A 1 226 ? -19.649 -2.603 42.662 1.00 72.62 226 THR A O 1
ATOM 1770 N N . ALA A 1 227 ? -18.199 -3.663 44.015 1.00 69.12 227 ALA A N 1
ATOM 1771 C CA . ALA A 1 227 ? -17.250 -4.067 42.985 1.00 69.12 227 ALA A CA 1
ATOM 1772 C C . ALA A 1 227 ? -17.904 -4.962 41.917 1.00 69.12 227 ALA A C 1
ATOM 1774 O O . ALA A 1 227 ? -17.803 -4.671 40.724 1.00 69.12 227 ALA A O 1
ATOM 1775 N N . ASP A 1 228 ? -18.628 -5.992 42.361 1.00 71.06 228 ASP A N 1
ATOM 1776 C CA . ASP A 1 228 ? -19.294 -6.972 41.499 1.00 71.06 228 ASP A CA 1
ATOM 1777 C C . ASP A 1 228 ? -20.326 -6.323 40.577 1.00 71.06 228 ASP A C 1
ATOM 1779 O O . ASP A 1 228 ? -20.421 -6.674 39.399 1.00 71.06 228 ASP A O 1
ATOM 1783 N N . ASP A 1 229 ? -21.055 -5.322 41.079 1.00 75.50 229 ASP A N 1
ATOM 1784 C CA . ASP A 1 229 ? -22.020 -4.579 40.271 1.00 75.50 229 ASP A CA 1
ATOM 1785 C C . ASP A 1 229 ? -21.326 -3.881 39.095 1.00 75.50 229 ASP A C 1
ATOM 1787 O O . ASP A 1 229 ? -21.806 -3.964 37.966 1.00 75.50 229 ASP A O 1
ATOM 1791 N N . LEU A 1 230 ? -20.161 -3.258 39.315 1.00 75.94 230 LEU A N 1
ATOM 1792 C CA . LEU A 1 230 ? -19.373 -2.663 38.234 1.00 75.94 230 LEU A CA 1
ATOM 1793 C C . LEU A 1 230 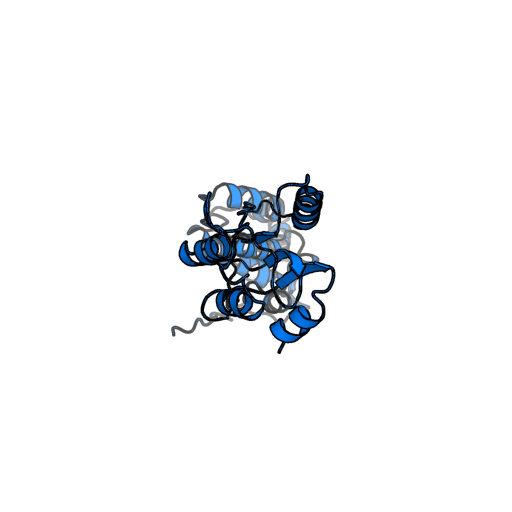? -18.809 -3.739 37.297 1.00 75.94 230 LEU A C 1
ATOM 1795 O O . LEU A 1 230 ? -18.944 -3.605 36.083 1.00 75.94 230 LEU A O 1
ATOM 1799 N N . ILE A 1 231 ? -18.225 -4.814 37.831 1.00 76.62 231 ILE A N 1
ATOM 1800 C CA . ILE A 1 231 ? -17.662 -5.916 37.030 1.00 76.62 231 ILE A CA 1
ATOM 1801 C C . ILE A 1 231 ? -18.729 -6.515 36.104 1.00 76.62 231 ILE A C 1
ATOM 1803 O O . ILE A 1 231 ? -18.465 -6.750 34.925 1.00 76.62 231 ILE A O 1
ATOM 1807 N N . SER A 1 232 ? -19.961 -6.677 36.592 1.00 79.81 232 SER A N 1
ATOM 1808 C CA . SER A 1 232 ? -21.083 -7.185 35.796 1.00 79.81 232 SER A CA 1
ATOM 1809 C C . SER A 1 232 ? -21.414 -6.301 34.583 1.00 79.81 232 SER A C 1
ATOM 1811 O O . SER A 1 232 ? -21.844 -6.805 33.541 1.00 79.81 232 SER A O 1
ATOM 1813 N N . LEU A 1 233 ? -21.169 -4.987 34.673 1.00 76.31 233 LEU A N 1
ATOM 1814 C CA . LEU A 1 233 ? -21.322 -4.051 33.555 1.00 76.31 233 LEU A CA 1
ATOM 1815 C C . LEU A 1 233 ? -20.158 -4.133 32.565 1.00 76.31 233 LEU A C 1
ATOM 1817 O O . LEU A 1 233 ? -20.354 -3.880 31.380 1.00 76.31 233 LEU A O 1
ATOM 1821 N N . LEU A 1 234 ? -18.967 -4.488 33.048 1.00 78.25 234 LEU A N 1
ATOM 1822 C CA . LEU A 1 234 ? -17.734 -4.559 32.261 1.00 78.25 234 LEU A CA 1
ATOM 1823 C C . LEU A 1 234 ? -17.467 -5.948 31.669 1.00 78.25 234 LEU A C 1
ATOM 1825 O O . LEU A 1 234 ? -16.427 -6.156 31.046 1.00 78.25 234 LEU A O 1
ATOM 1829 N N . CYS A 1 235 ? -18.385 -6.901 31.851 1.00 78.75 235 CYS A N 1
ATOM 1830 C CA . CYS A 1 235 ? -18.214 -8.258 31.348 1.00 78.75 235 CYS A CA 1
ATOM 1831 C C . CYS A 1 235 ? -18.068 -8.295 29.811 1.00 78.75 235 CYS A C 1
ATOM 1833 O O . CYS A 1 235 ? -18.643 -7.450 29.112 1.00 78.75 235 CYS A O 1
ATOM 1835 N N . PRO A 1 236 ? -17.374 -9.305 29.249 1.00 73.75 236 PRO A N 1
ATOM 1836 C CA . PRO A 1 236 ? -17.146 -9.407 27.805 1.00 73.75 236 PRO A CA 1
ATOM 1837 C C . PRO A 1 236 ? -18.424 -9.400 26.953 1.00 73.75 236 PRO A C 1
ATOM 1839 O O . PRO A 1 236 ? -18.386 -9.013 25.790 1.00 73.75 236 PRO A O 1
ATOM 1842 N N . GLN A 1 237 ? -19.566 -9.812 27.512 1.00 75.25 237 GLN A N 1
ATOM 1843 C CA . GLN A 1 237 ? -20.853 -9.786 26.817 1.00 75.25 237 GLN A CA 1
ATOM 1844 C C . GLN A 1 237 ? -21.398 -8.361 26.629 1.00 75.25 237 GLN A C 1
ATOM 1846 O O . GLN A 1 237 ? -22.068 -8.102 25.633 1.00 75.25 237 GLN A O 1
ATOM 1851 N N . ARG A 1 238 ? -21.134 -7.446 27.572 1.00 70.94 238 ARG A N 1
ATOM 1852 C CA . ARG A 1 238 ? -21.618 -6.052 27.538 1.00 70.94 238 ARG A CA 1
ATOM 1853 C C . ARG A 1 238 ? -20.571 -5.066 27.031 1.00 70.94 238 ARG A C 1
ATOM 1855 O O . ARG A 1 238 ? -20.931 -4.057 26.433 1.00 70.94 238 ARG A O 1
ATOM 1862 N N . ALA A 1 239 ? -19.296 -5.373 27.240 1.00 74.94 239 ALA A N 1
ATOM 1863 C CA . ALA A 1 239 ? -18.163 -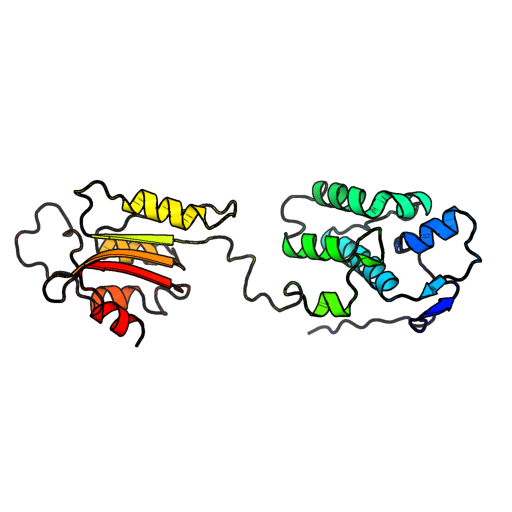4.557 26.832 1.00 74.94 239 ALA A CA 1
ATOM 1864 C C . ALA A 1 239 ? -17.153 -5.383 26.003 1.00 74.94 239 ALA A C 1
ATOM 1866 O O . ALA A 1 239 ? -15.996 -5.521 26.400 1.00 74.94 239 ALA A O 1
ATOM 1867 N N . PRO A 1 240 ? -17.557 -5.942 24.843 1.00 75.06 240 PRO A N 1
ATOM 1868 C CA . PRO A 1 240 ? -16.724 -6.852 24.044 1.00 75.06 240 PRO A CA 1
ATOM 1869 C C . PRO A 1 240 ? -15.416 -6.233 23.534 1.00 75.06 240 PRO A C 1
ATOM 1871 O O . PRO A 1 240 ? -14.482 -6.955 23.194 1.00 75.06 240 PRO A O 1
ATOM 1874 N N . GLU A 1 241 ? -15.338 -4.903 23.470 1.00 71.56 241 GLU A N 1
ATOM 1875 C CA . GLU A 1 241 ? -14.151 -4.182 23.005 1.00 71.56 241 GLU A CA 1
ATOM 1876 C C . GLU A 1 241 ? -13.264 -3.658 24.138 1.00 71.56 241 GLU A C 1
ATOM 1878 O O . GLU A 1 241 ? -12.215 -3.065 23.870 1.00 71.56 241 GLU A O 1
ATOM 1883 N N . LEU A 1 242 ? -13.658 -3.858 25.397 1.00 74.25 242 LEU A N 1
ATOM 1884 C CA . LEU A 1 242 ? -12.924 -3.337 26.539 1.00 74.25 242 LEU A CA 1
ATOM 1885 C C . LEU A 1 242 ? -11.551 -4.005 26.651 1.00 74.25 242 LEU A C 1
ATOM 1887 O O . LEU A 1 242 ? -11.433 -5.223 26.728 1.00 74.25 242 LEU A O 1
ATOM 1891 N N . GLN A 1 243 ? -10.498 -3.190 26.663 1.00 73.06 243 GLN A N 1
ATOM 1892 C CA . GLN A 1 243 ? -9.109 -3.657 26.715 1.00 73.06 243 GLN A CA 1
ATOM 1893 C C . GLN A 1 243 ? -8.388 -3.198 27.971 1.00 73.06 243 GLN A C 1
ATOM 1895 O O . GLN A 1 243 ? -7.498 -3.892 28.455 1.00 73.06 243 GLN A O 1
ATOM 1900 N N . ILE A 1 244 ? -8.718 -2.001 28.462 1.00 71.19 244 ILE A N 1
ATOM 1901 C CA . ILE A 1 244 ? -8.011 -1.379 29.576 1.00 71.19 244 ILE A CA 1
ATOM 1902 C C . ILE A 1 244 ? -9.018 -0.730 30.518 1.00 71.19 244 ILE A C 1
ATOM 1904 O O . ILE A 1 244 ? -9.865 0.055 30.090 1.00 71.19 244 ILE A O 1
ATOM 1908 N N . VAL A 1 245 ? -8.867 -1.004 31.812 1.00 72.44 245 VAL A N 1
ATOM 1909 C CA . VAL A 1 245 ? -9.558 -0.299 32.891 1.00 72.44 245 VAL A CA 1
ATOM 1910 C C . VAL A 1 245 ? -8.501 0.356 33.776 1.00 72.44 245 VAL A C 1
ATOM 1912 O O . VAL A 1 245 ? -7.725 -0.321 34.441 1.00 72.44 245 VAL A O 1
ATOM 1915 N N . PHE A 1 246 ? -8.452 1.684 33.778 1.00 69.56 246 PHE A N 1
ATOM 1916 C CA . PHE A 1 246 ? -7.662 2.463 34.721 1.00 69.56 246 PHE A CA 1
ATOM 1917 C C . PHE A 1 246 ? -8.504 2.725 35.964 1.00 69.56 246 PHE A C 1
ATOM 1919 O O . PHE A 1 246 ? -9.443 3.516 35.913 1.00 69.56 246 PHE A O 1
ATOM 1926 N N . LEU A 1 247 ? -8.159 2.081 37.075 1.00 67.94 247 LEU A N 1
ATOM 1927 C CA . LEU A 1 247 ? -8.776 2.325 38.375 1.00 67.94 247 LEU A CA 1
ATOM 1928 C C . LEU A 1 247 ? -7.918 3.334 39.149 1.00 67.94 247 LEU A C 1
ATOM 1930 O O . LEU A 1 247 ? -6.973 2.961 39.839 1.00 67.94 247 LEU A O 1
ATOM 1934 N N . ASN A 1 248 ? -8.224 4.624 39.020 1.00 62.09 248 ASN A N 1
ATOM 1935 C CA . ASN A 1 248 ? -7.587 5.681 39.802 1.00 62.09 248 ASN A CA 1
ATOM 1936 C C . ASN A 1 248 ? -8.385 5.935 41.087 1.00 62.09 248 ASN A C 1
ATOM 1938 O O . ASN A 1 248 ? -9.159 6.892 41.185 1.00 62.09 248 ASN A O 1
ATOM 1942 N N . ALA A 1 249 ? -8.245 5.029 42.053 1.00 58.19 249 ALA A N 1
ATOM 1943 C CA . ALA A 1 249 ? -8.980 5.090 43.304 1.00 58.19 249 ALA A CA 1
ATOM 1944 C C . ALA A 1 249 ? -8.104 4.729 44.511 1.00 58.19 249 ALA A C 1
ATOM 1946 O O . ALA A 1 249 ? -7.285 3.810 44.478 1.00 58.19 249 ALA A O 1
ATOM 1947 N N . CYS A 1 250 ? -8.269 5.456 45.619 1.00 55.00 250 CYS A N 1
ATOM 1948 C CA . CYS A 1 250 ? -7.587 5.096 46.861 1.00 55.00 250 CYS A CA 1
ATOM 1949 C C . CYS A 1 250 ? -8.165 3.773 47.393 1.00 55.00 250 CYS A C 1
ATOM 1951 O O . CYS A 1 250 ? -9.370 3.696 47.634 1.00 55.00 250 CYS A O 1
ATOM 1953 N N . LYS A 1 251 ? -7.295 2.785 47.656 1.00 55.94 251 LYS A N 1
ATOM 1954 C CA . LYS A 1 251 ? -7.610 1.462 48.241 1.00 55.94 251 LYS A CA 1
ATOM 1955 C C . LYS A 1 251 ? -8.354 0.459 47.337 1.00 55.94 251 LYS A C 1
ATOM 1957 O O . LYS A 1 251 ? -8.940 -0.473 47.867 1.00 55.94 251 LYS A O 1
ATOM 1962 N N . THR A 1 252 ? -8.281 0.574 46.010 1.00 54.16 252 THR A N 1
ATOM 1963 C CA . THR A 1 252 ? -8.908 -0.384 45.065 1.00 54.16 252 THR A CA 1
ATOM 1964 C C . THR A 1 252 ? -7.998 -1.527 44.602 1.00 54.16 252 THR A C 1
ATOM 1966 O O . THR A 1 252 ? -8.242 -2.129 43.561 1.00 54.16 252 THR A O 1
ATOM 1969 N N . GLU A 1 253 ? -6.941 -1.842 45.350 1.00 57.56 253 GLU A N 1
ATOM 1970 C CA . GLU A 1 253 ? -6.002 -2.924 45.011 1.00 57.56 253 GLU A CA 1
ATOM 1971 C C . GLU A 1 253 ? -6.712 -4.284 44.891 1.00 57.56 253 GLU A C 1
ATOM 1973 O O . GLU A 1 253 ? -6.514 -5.001 43.914 1.00 57.56 253 GLU A O 1
ATOM 1978 N N . ALA A 1 254 ? -7.632 -4.584 45.815 1.00 59.03 254 ALA A N 1
ATOM 1979 C CA . ALA A 1 254 ? -8.450 -5.799 45.776 1.00 59.03 254 ALA A CA 1
ATOM 1980 C C . ALA A 1 254 ? -9.329 -5.880 44.512 1.00 59.03 254 ALA A C 1
ATOM 1982 O O . ALA A 1 254 ? -9.366 -6.914 43.853 1.00 59.03 254 ALA A O 1
ATOM 1983 N N . LEU A 1 255 ? -9.945 -4.761 44.114 1.00 58.28 255 LEU A N 1
ATOM 1984 C CA . LEU A 1 255 ? -10.770 -4.684 42.905 1.00 58.28 255 LEU A CA 1
ATOM 1985 C C . LEU A 1 255 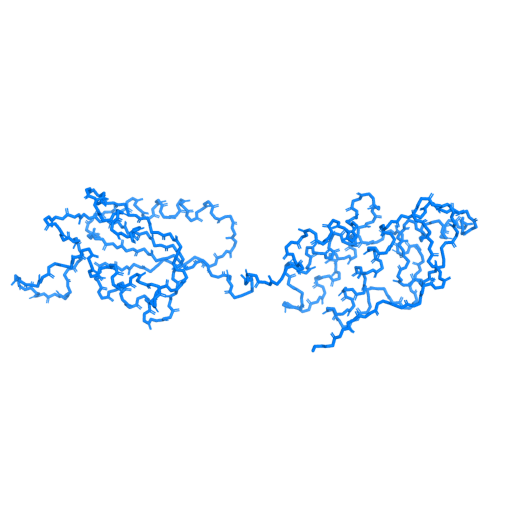? -9.948 -4.931 41.634 1.00 58.28 255 LEU A C 1
ATOM 1987 O O . LEU A 1 255 ? -10.407 -5.596 40.712 1.00 58.28 255 LEU A O 1
ATOM 1991 N N . SER A 1 256 ? -8.720 -4.406 41.581 1.00 55.38 256 SER A N 1
ATOM 1992 C CA . SER A 1 256 ? -7.828 -4.642 40.444 1.00 55.38 256 SER A CA 1
ATOM 1993 C C . SER A 1 256 ? -7.519 -6.128 40.267 1.00 55.38 256 SER A C 1
ATOM 1995 O O . SER A 1 256 ? -7.410 -6.583 39.133 1.00 55.38 256 SER A O 1
ATOM 1997 N N . HIS A 1 257 ? -7.375 -6.882 41.361 1.00 58.94 257 HIS A N 1
ATOM 1998 C CA . HIS A 1 257 ? -7.164 -8.326 41.298 1.00 58.94 257 HIS A CA 1
ATOM 1999 C C . HIS A 1 257 ? -8.416 -9.079 40.831 1.00 58.94 257 HIS A C 1
ATOM 2001 O O . HIS A 1 257 ? -8.290 -9.986 40.015 1.00 58.94 257 HIS A O 1
ATOM 2007 N N . GLU A 1 258 ? -9.603 -8.684 41.295 1.00 59.06 258 GLU A N 1
ATOM 2008 C CA . GLU A 1 258 ? -10.881 -9.315 40.925 1.00 59.06 258 GLU A CA 1
ATOM 2009 C C . GLU A 1 258 ? -11.259 -9.083 39.456 1.00 59.06 258 GLU A C 1
ATOM 2011 O O . GLU A 1 258 ? -11.774 -9.984 38.808 1.00 59.06 258 GLU A O 1
ATOM 2016 N N . VAL A 1 259 ? -10.946 -7.910 38.894 1.00 54.50 259 VAL A N 1
ATOM 2017 C CA . VAL A 1 259 ? -11.173 -7.611 37.465 1.00 54.50 259 VAL A CA 1
ATOM 2018 C C . VAL A 1 259 ? -10.265 -8.440 36.543 1.00 54.50 259 VAL A C 1
ATOM 2020 O O . VAL A 1 259 ? -10.602 -8.660 35.381 1.00 54.50 259 VAL A O 1
ATOM 2023 N N . HIS A 1 260 ? -9.099 -8.874 37.030 1.00 51.12 260 HIS A N 1
ATOM 2024 C CA . HIS A 1 260 ? -8.121 -9.641 36.250 1.00 51.12 260 HIS A CA 1
ATOM 2025 C C . HIS A 1 260 ? -8.237 -11.168 36.406 1.00 51.12 260 HIS A C 1
ATOM 2027 O O . HIS A 1 260 ? -7.509 -11.878 35.707 1.00 51.12 260 HIS A O 1
ATOM 2033 N N . ALA A 1 261 ? -9.086 -11.658 37.313 1.00 49.34 261 ALA A N 1
ATOM 2034 C CA . ALA A 1 261 ? -9.313 -13.084 37.564 1.00 49.34 261 ALA A CA 1
ATOM 2035 C C . ALA A 1 261 ? -10.332 -13.685 36.583 1.00 49.34 261 ALA A C 1
ATOM 2037 O O . ALA A 1 261 ? -10.124 -14.856 36.189 1.00 49.34 261 ALA A O 1
#

InterPro domains:
  IPR000719 Protein kinase domain [PF00069] (3-129)
  IPR000719 Protein kinase domain [PS50011] (1-130)
  IPR011009 Protein kinase-like domain superfamily [SSF56112] (3-185)

Secondary structure (DSSP, 8-state):
-PPP-----TT---TT-EE-----GGG--HHHHHHHHTT-TTS-EE--THHHHHHHHHHHHHHHHSS-SS-TT--HHHHHHHHHHHHHHHHHTSPTTSS-HHHHHHHHHHS-SSGGGSPPHHHHHTSTTSS--SSSSGGG---EEEEES-TTS--THHHHHHHHHHHS-S-----EEEE-SHHHHHHHHHTT---SEEEEEEEEETTEE-PPPSSTT--S-PPPPBHHHHHHHSSTTT-TT--EEEEEEET-HHHHHHHT-

Foldseek 3Di:
DDDDDDDDCVQPDDAQDWAQGDDQQLQFALVQLVCVVVVVSVGTDGHDLLSVLSSVLQVLCCVLQVHGLDDNPDHSVCNNPCQQVSLVVVVVPGPPPSADPLNSVSSNQSRDNDSVSHDGPVNSVPDPSPPDPPDDPVPLAQAEEEEDFDPPDPDCVVVVVVVVVVVVVDPGDYDYQYHQALVSLLVCLVVVNQHQEYEYEFEDDPQATRGDDPDDPPPDDDPGHGLVSVLVCCDCVRRVNHHYYHYNYPPCPVSVVVSVD

Solvent-accessible surface area (backbone atoms only — not comparable to full-atom values): 15423 Å² total; per-residue (Å²): 132,90,79,88,78,92,76,82,68,88,71,67,74,64,75,70,43,72,42,72,79,79,75,56,77,66,47,49,38,27,76,57,21,41,35,43,62,71,70,41,59,83,57,57,42,68,38,54,65,38,51,55,22,26,31,50,25,44,49,52,45,19,70,59,67,74,45,66,82,46,54,94,84,62,51,43,59,55,49,42,71,35,45,56,65,47,48,57,53,57,61,67,72,48,64,89,79,61,67,50,71,63,56,52,53,50,40,60,33,19,46,38,60,55,56,92,72,21,41,32,66,69,65,48,70,75,35,75,78,76,45,79,74,86,61,72,78,84,59,64,62,69,37,38,39,38,37,40,31,66,84,91,52,93,59,68,55,60,58,49,52,50,49,59,53,58,71,53,82,63,96,56,74,78,54,81,51,85,16,44,28,69,68,43,50,50,50,43,38,75,69,72,47,59,34,32,35,35,41,37,38,37,43,58,58,96,75,20,42,49,48,46,77,83,65,97,78,73,70,87,80,77,78,66,50,38,60,64,61,53,50,67,57,59,32,63,90,61,23,72,53,53,75,44,75,44,75,58,38,62,84,44,65,68,55,58,53,62,77,72,107

Sequence (261 aa):
GSTLKLVDFGSAQRVGVTATPAHTRRYCPPELAARIAERRSHEPIVMRPQFDSWAAGLLVYELLAGRPFFGESVEYWDIATSADTALQARLKELPEGTISDPQARLLKCMIRLQPDLRSTAHDLSEKKVFSSADDTFDRKKLEVAAFFCDPRRDLGLMREIELLLSVFVDNRRKQVIPAATLSSVANVFDRGFLPRVISFSGHQFCGHLLFEKEGPGSSSHGALPTADDLISLLCPQRAPELQIVFLNACKTEALSHEVHA

Nearest PDB structures (foldseek):
  6p3d-assembly1_A-2  TM=7.127E-01  e=3.674E-03  Homo sapiens
  6xlo-assembly1_A  TM=7.236E-01  e=9.108E-03  Homo sapiens
  3tv4-assembly1_A  TM=7.130E-01  e=9.676E-03  Homo sapiens
  3tv6-assembly2_B  TM=6.936E-01  e=1.310E-02  Homo sapiens
  4mne-assembly1_B  TM=6.240E-01  e=9.108E-03  Homo sapiens

pLDDT: mean 74.45, std 16.62, range [38.97, 95.69]